Protein AF-A0A3S2VTL5-F1 (afdb_monomer)

Structure (mmCIF, N/CA/C/O backbone):
data_AF-A0A3S2VTL5-F1
#
_entry.id   AF-A0A3S2VTL5-F1
#
loop_
_atom_site.group_PDB
_atom_site.id
_atom_site.type_symbol
_atom_site.label_atom_id
_atom_site.label_alt_id
_atom_site.label_comp_id
_atom_site.label_asym_id
_atom_site.label_entity_id
_atom_site.label_seq_id
_atom_site.pdbx_PDB_ins_code
_atom_site.Cartn_x
_atom_site.Cartn_y
_atom_site.Cartn_z
_atom_site.occupancy
_atom_site.B_iso_or_equiv
_atom_site.auth_seq_id
_atom_site.auth_comp_id
_atom_site.auth_asym_id
_atom_site.auth_atom_id
_atom_site.pdbx_PDB_model_num
ATOM 1 N N . MET A 1 1 ? 28.131 -11.845 -29.790 1.00 55.97 1 MET A N 1
ATOM 2 C CA . MET A 1 1 ? 28.101 -13.305 -29.568 1.00 55.97 1 MET A CA 1
ATOM 3 C C . MET A 1 1 ? 26.974 -13.594 -28.595 1.00 55.97 1 MET A C 1
ATOM 5 O O . MET A 1 1 ? 27.030 -13.080 -27.486 1.00 55.97 1 MET A O 1
ATOM 9 N N . SER A 1 2 ? 25.955 -14.345 -29.009 1.00 69.12 2 SER A N 1
ATOM 10 C CA . SER A 1 2 ? 24.955 -14.911 -28.096 1.00 69.12 2 SER A CA 1
ATOM 11 C C . SER A 1 2 ? 25.496 -16.222 -27.514 1.00 69.12 2 SER A C 1
ATOM 13 O O . SER A 1 2 ? 26.104 -17.002 -28.245 1.00 69.12 2 SER A O 1
ATOM 15 N N . TYR A 1 3 ? 25.286 -16.474 -26.226 1.00 78.25 3 TYR A N 1
ATOM 16 C CA . TYR A 1 3 ? 25.618 -17.738 -25.549 1.00 78.25 3 TYR A CA 1
ATOM 17 C C . TYR A 1 3 ? 24.328 -18.419 -25.063 1.00 78.25 3 TYR A C 1
ATOM 19 O O . TYR A 1 3 ? 23.288 -17.770 -25.022 1.00 78.25 3 TYR A O 1
ATOM 27 N N . PRO A 1 4 ? 24.319 -19.717 -24.731 1.00 80.88 4 PRO A N 1
ATOM 28 C CA . PRO A 1 4 ? 23.119 -20.352 -24.191 1.00 80.88 4 PRO A CA 1
ATOM 29 C C . PRO A 1 4 ? 22.900 -19.995 -22.709 1.00 80.88 4 PRO A C 1
ATOM 31 O O . PRO A 1 4 ? 23.859 -19.737 -21.985 1.00 80.88 4 PRO A O 1
ATOM 34 N N . VAL A 1 5 ? 21.651 -20.048 -22.224 1.00 79.69 5 VAL A N 1
ATOM 35 C CA . VAL A 1 5 ? 21.293 -19.725 -20.821 1.00 79.69 5 VAL A CA 1
ATOM 36 C C . VAL A 1 5 ? 22.148 -20.500 -19.811 1.00 79.69 5 VAL A C 1
ATOM 38 O O . VAL A 1 5 ? 22.658 -19.899 -18.870 1.00 79.69 5 VAL A O 1
ATOM 41 N N . HIS A 1 6 ? 22.390 -21.794 -20.048 1.00 83.75 6 HIS A N 1
ATOM 42 C CA . HIS A 1 6 ? 23.173 -22.654 -19.151 1.00 83.75 6 HIS A CA 1
ATOM 43 C C . HIS A 1 6 ? 24.660 -22.273 -19.042 1.00 83.75 6 HIS A C 1
ATOM 45 O O . HIS A 1 6 ? 25.336 -22.731 -18.126 1.00 83.75 6 HIS A O 1
ATOM 51 N N . ALA A 1 7 ? 25.179 -21.434 -19.946 1.00 79.19 7 ALA A N 1
ATOM 52 C CA . ALA A 1 7 ? 26.539 -20.899 -19.861 1.00 79.19 7 ALA A CA 1
ATOM 53 C C . ALA A 1 7 ? 26.643 -19.664 -18.939 1.00 79.19 7 ALA A C 1
ATOM 55 O O . ALA A 1 7 ? 27.731 -19.122 -18.753 1.00 79.19 7 ALA A O 1
ATOM 56 N N . THR A 1 8 ? 25.525 -19.207 -18.365 1.00 77.94 8 THR A N 1
ATOM 57 C CA . THR A 1 8 ? 25.468 -18.067 -17.438 1.00 77.94 8 THR A CA 1
ATOM 58 C C . THR A 1 8 ? 25.918 -18.479 -16.030 1.00 77.94 8 THR A C 1
ATOM 60 O O . THR A 1 8 ? 25.443 -19.507 -15.539 1.00 77.94 8 THR A O 1
ATOM 63 N N . PRO A 1 9 ? 26.762 -17.696 -15.329 1.00 77.62 9 PRO A N 1
ATOM 64 C CA . PRO A 1 9 ? 27.115 -17.977 -13.938 1.00 77.62 9 PRO A CA 1
ATOM 65 C C . PRO A 1 9 ? 25.881 -18.000 -13.026 1.00 77.62 9 PRO A C 1
ATOM 67 O O . PRO A 1 9 ? 25.175 -17.001 -12.890 1.00 77.62 9 PRO A O 1
ATOM 70 N N . THR A 1 10 ? 25.641 -19.128 -12.357 1.00 73.69 10 THR A N 1
ATOM 71 C CA . THR A 1 10 ? 24.459 -19.319 -11.497 1.00 73.69 10 THR A CA 1
ATOM 72 C C . THR A 1 10 ? 24.513 -18.516 -10.202 1.00 73.69 10 THR A C 1
ATOM 74 O O . THR A 1 10 ? 23.476 -18.226 -9.615 1.00 73.69 10 THR A O 1
ATOM 77 N N . VAL A 1 11 ? 25.701 -18.097 -9.755 1.00 73.31 11 VAL A N 1
ATOM 78 C CA . VAL A 1 11 ? 25.886 -17.347 -8.496 1.00 73.31 11 VAL A CA 1
ATOM 79 C C . VAL A 1 11 ? 25.032 -16.072 -8.447 1.00 73.31 11 VAL A C 1
ATOM 81 O O . VAL A 1 11 ? 24.648 -15.635 -7.367 1.00 73.31 11 VAL A O 1
ATOM 84 N N . PHE A 1 12 ? 24.685 -15.508 -9.606 1.00 74.62 12 PHE A N 1
ATOM 85 C CA . PHE A 1 12 ? 23.948 -14.248 -9.698 1.00 74.62 12 PHE A CA 1
ATOM 86 C C . PHE A 1 12 ? 22.552 -14.373 -10.320 1.00 74.62 12 PHE A C 1
ATOM 88 O O . PHE A 1 12 ? 21.721 -13.482 -10.146 1.00 74.62 12 PHE A O 1
ATOM 95 N N . VAL A 1 13 ? 22.291 -15.459 -11.050 1.00 86.81 13 VAL A N 1
ATOM 96 C CA . VAL A 1 13 ? 21.090 -15.644 -11.868 1.00 86.81 13 VAL A CA 1
ATOM 97 C C . VAL A 1 13 ? 20.680 -17.110 -11.838 1.00 86.81 13 VAL A C 1
ATOM 99 O O . VAL A 1 13 ? 21.457 -17.983 -12.220 1.00 86.81 13 VAL A O 1
ATOM 102 N N . ASP A 1 14 ? 19.446 -17.388 -11.428 1.00 91.69 14 ASP A N 1
ATOM 103 C CA . ASP A 1 14 ? 18.866 -18.714 -11.575 1.00 91.69 14 ASP A CA 1
ATOM 104 C C . ASP A 1 14 ? 18.444 -18.938 -13.037 1.00 91.69 14 ASP A C 1
ATOM 106 O O . ASP A 1 14 ? 17.858 -18.075 -13.700 1.00 91.69 14 ASP A O 1
ATOM 110 N N . HIS A 1 15 ? 18.831 -20.093 -13.585 1.00 93.38 15 HIS A N 1
ATOM 111 C CA . HIS A 1 15 ? 18.647 -20.389 -15.010 1.00 93.38 15 HIS A CA 1
ATOM 112 C C . HIS A 1 15 ? 17.175 -20.506 -15.399 1.00 93.38 15 HIS A C 1
ATOM 114 O O . HIS A 1 15 ? 16.832 -20.193 -16.536 1.00 93.38 15 HIS A O 1
ATOM 120 N N . GLU A 1 16 ? 16.316 -20.931 -14.475 1.00 93.38 16 GLU A N 1
ATOM 121 C CA . GLU A 1 16 ? 14.878 -21.060 -14.705 1.00 93.38 16 GLU A CA 1
ATOM 122 C C . GLU A 1 16 ? 14.223 -19.687 -14.907 1.00 93.38 16 GLU A C 1
ATOM 124 O O . GLU A 1 16 ? 13.570 -19.460 -15.928 1.00 93.38 16 GLU A O 1
ATOM 129 N N . GLY A 1 17 ? 14.459 -18.739 -13.995 1.00 94.50 17 GLY A N 1
ATOM 130 C CA . GLY A 1 17 ? 13.980 -17.366 -14.100 1.00 94.50 17 GLY A CA 1
ATOM 131 C C . GLY A 1 17 ? 14.494 -16.674 -15.361 1.00 94.50 17 GLY A C 1
ATOM 132 O O . GLY A 1 17 ? 13.715 -16.047 -16.083 1.00 94.50 17 GLY A O 1
ATOM 133 N N . LEU A 1 18 ? 15.779 -16.850 -15.700 1.00 96.31 18 LEU A N 1
ATOM 134 C CA . LEU A 1 18 ? 16.336 -16.294 -16.937 1.00 96.31 18 LEU A CA 1
ATOM 135 C C . LEU A 1 18 ? 15.709 -16.936 -18.183 1.00 96.31 18 LEU A C 1
ATOM 137 O O . LEU A 1 18 ? 15.332 -16.220 -19.109 1.00 96.31 18 LEU A O 1
ATOM 141 N N . ALA A 1 19 ? 15.552 -18.261 -18.216 1.00 95.81 19 ALA A N 1
ATOM 142 C CA . ALA A 1 19 ? 14.915 -18.953 -19.336 1.00 95.81 19 ALA A CA 1
ATOM 143 C C . ALA A 1 19 ? 13.462 -18.498 -19.543 1.00 95.81 19 ALA A C 1
ATOM 145 O O . ALA A 1 19 ? 13.022 -18.339 -20.681 1.00 95.81 19 ALA A O 1
ATOM 146 N N . ASN A 1 20 ? 12.730 -18.250 -18.457 1.00 97.12 20 ASN A N 1
ATOM 147 C CA . ASN A 1 20 ? 11.372 -17.717 -18.495 1.00 97.12 20 ASN A CA 1
ATOM 148 C C . ASN A 1 20 ? 11.320 -16.299 -19.086 1.00 97.12 20 ASN A C 1
ATOM 150 O O . ASN A 1 20 ? 10.505 -16.035 -19.969 1.00 97.12 20 ASN A O 1
ATOM 154 N N . LEU A 1 21 ? 12.222 -15.405 -18.667 1.00 97.81 21 LEU A N 1
ATOM 155 C CA . LEU A 1 21 ? 12.321 -14.052 -19.230 1.00 97.81 21 LEU A CA 1
ATOM 156 C C . LEU A 1 21 ? 12.656 -14.065 -20.727 1.00 97.81 21 LEU A C 1
ATOM 158 O O . LEU A 1 21 ? 12.043 -13.332 -21.503 1.00 97.81 21 LEU A O 1
ATOM 162 N N . ILE A 1 22 ? 13.602 -14.912 -21.147 1.00 98.00 22 ILE A N 1
ATOM 163 C CA . ILE A 1 22 ? 13.974 -15.045 -22.563 1.00 98.00 22 ILE A CA 1
ATOM 164 C C . ILE A 1 22 ? 12.803 -15.566 -23.392 1.00 98.00 22 ILE A C 1
ATOM 166 O O . ILE A 1 22 ? 12.518 -15.007 -24.446 1.00 98.00 22 ILE A O 1
ATOM 170 N N . ARG A 1 23 ? 12.076 -16.571 -22.896 1.00 98.00 23 ARG A N 1
ATOM 171 C CA . ARG A 1 23 ? 10.889 -17.101 -23.574 1.00 98.00 23 ARG A CA 1
ATOM 172 C C . ARG A 1 23 ? 9.814 -16.030 -23.768 1.00 98.00 23 ARG A C 1
ATOM 174 O O . ARG A 1 23 ? 9.328 -15.861 -24.878 1.00 98.00 23 ARG A O 1
ATOM 181 N N . ALA A 1 24 ? 9.506 -15.259 -22.724 1.00 98.00 24 ALA A N 1
ATOM 182 C CA . ALA A 1 24 ? 8.532 -14.169 -22.811 1.00 98.00 24 ALA A CA 1
ATOM 183 C C . ALA A 1 24 ? 8.951 -13.085 -23.828 1.00 98.00 24 ALA A C 1
ATOM 185 O O . ALA A 1 24 ? 8.112 -12.547 -24.557 1.00 98.00 24 ALA A O 1
ATOM 186 N N . CYS A 1 25 ? 10.253 -12.786 -23.903 1.00 97.69 25 CYS A N 1
ATOM 187 C CA . CYS A 1 25 ? 10.826 -11.888 -24.906 1.00 97.69 25 CYS A CA 1
ATOM 188 C C . CYS A 1 25 ? 10.655 -12.446 -26.334 1.00 97.69 25 CYS A C 1
ATOM 190 O O . CYS A 1 25 ? 10.182 -11.733 -27.223 1.00 97.69 25 CYS A O 1
ATOM 192 N N . ASP A 1 26 ? 10.973 -13.728 -26.537 1.00 97.62 26 ASP A N 1
ATOM 193 C CA . ASP A 1 26 ? 10.903 -14.414 -27.834 1.00 97.62 26 ASP A CA 1
ATOM 194 C C . ASP A 1 26 ? 9.465 -14.537 -28.363 1.00 97.62 26 ASP A C 1
ATOM 196 O O . ASP A 1 26 ? 9.231 -14.365 -29.558 1.00 97.62 26 ASP A O 1
ATOM 200 N N . GLU A 1 27 ? 8.493 -14.764 -27.477 1.00 97.81 27 GLU A N 1
ATOM 201 C CA . GLU A 1 27 ? 7.062 -14.881 -27.802 1.00 97.81 27 GLU A CA 1
ATOM 202 C C . GLU A 1 27 ? 6.371 -13.537 -28.093 1.00 97.81 27 GLU A C 1
ATOM 204 O O . GLU A 1 27 ? 5.206 -13.500 -28.495 1.00 97.81 27 GLU A O 1
ATOM 209 N N . THR A 1 28 ? 7.048 -12.412 -27.869 1.00 97.56 28 THR A N 1
ATOM 210 C CA . THR A 1 28 ? 6.492 -11.080 -28.137 1.00 97.56 28 THR A CA 1
ATOM 211 C C . THR A 1 28 ? 6.858 -10.637 -29.549 1.00 97.56 28 THR A C 1
ATOM 213 O O . THR A 1 28 ? 7.986 -10.824 -29.980 1.00 97.56 28 THR A O 1
ATOM 216 N N . SER A 1 29 ? 5.946 -10.003 -30.284 1.00 93.25 29 SER A N 1
ATOM 217 C CA . SER A 1 29 ? 6.226 -9.393 -31.591 1.00 93.25 29 SER A CA 1
ATOM 218 C C . SER A 1 29 ? 6.389 -7.876 -31.434 1.00 93.25 29 SER A C 1
ATOM 220 O O . SER A 1 29 ? 5.485 -7.110 -31.756 1.00 93.25 29 SER A O 1
ATOM 222 N N . GLY A 1 30 ? 7.501 -7.429 -30.851 1.00 96.75 30 GLY A N 1
ATOM 223 C CA . GLY A 1 30 ? 7.762 -6.002 -30.650 1.00 96.75 30 GLY A CA 1
ATOM 224 C C . GLY A 1 30 ? 8.897 -5.700 -29.668 1.00 96.75 30 GLY A C 1
ATOM 225 O O . GLY A 1 30 ? 9.518 -6.640 -29.149 1.00 96.75 30 GLY A O 1
ATOM 226 N N . PRO A 1 31 ? 9.173 -4.402 -29.431 1.00 98.00 31 PRO A N 1
ATOM 227 C CA . PRO A 1 31 ? 10.197 -3.962 -28.494 1.00 98.00 31 PRO A CA 1
ATOM 228 C C . PRO A 1 31 ? 9.835 -4.330 -27.055 1.00 98.00 31 PRO A C 1
ATOM 230 O O . PRO A 1 31 ? 8.671 -4.280 -26.655 1.00 98.00 31 PRO A O 1
ATOM 233 N N . VAL A 1 32 ? 10.840 -4.687 -26.268 1.00 98.62 32 VAL A N 1
ATOM 234 C CA . VAL A 1 32 ? 10.696 -5.087 -24.869 1.00 98.62 32 VAL A CA 1
ATOM 235 C C . VAL A 1 32 ? 11.395 -4.058 -23.990 1.00 98.62 32 VAL A C 1
ATOM 237 O O . VAL A 1 32 ? 12.508 -3.618 -24.281 1.00 98.62 32 VAL A O 1
ATOM 240 N N . VAL A 1 33 ? 10.743 -3.687 -22.895 1.00 98.56 33 VAL A N 1
ATOM 241 C CA . VAL A 1 33 ? 11.315 -2.862 -21.832 1.00 98.56 33 VAL A CA 1
ATOM 242 C C . VAL A 1 33 ? 11.628 -3.747 -20.633 1.00 98.56 33 VAL A C 1
ATOM 244 O O . VAL A 1 33 ? 10.822 -4.592 -20.253 1.00 98.56 33 VAL A O 1
ATOM 247 N N . LEU A 1 34 ? 12.795 -3.550 -20.028 1.00 98.62 34 LEU A N 1
ATOM 248 C CA . LEU A 1 34 ? 13.203 -4.248 -18.806 1.00 98.62 34 LEU A CA 1
ATOM 249 C C . LEU A 1 34 ? 13.052 -3.319 -17.597 1.00 98.62 34 LEU A C 1
ATOM 251 O O . LEU A 1 34 ? 13.216 -2.111 -17.739 1.00 98.62 34 LEU A O 1
ATOM 255 N N . VAL A 1 35 ? 12.781 -3.866 -16.414 1.00 98.31 35 VAL A N 1
ATOM 256 C CA . VAL A 1 35 ? 12.679 -3.120 -15.150 1.00 98.31 35 VAL A CA 1
ATOM 257 C C . VAL A 1 35 ? 13.693 -3.656 -14.141 1.00 98.31 35 VAL A C 1
ATOM 259 O O . VAL A 1 35 ? 13.639 -4.832 -13.771 1.00 98.31 35 VAL A O 1
ATOM 262 N N . GLY A 1 36 ? 14.586 -2.774 -13.688 1.00 97.56 36 GLY A N 1
ATOM 263 C CA . GLY A 1 36 ? 15.728 -3.073 -12.824 1.00 97.56 36 GLY A CA 1
ATOM 264 C C . GLY A 1 36 ? 16.979 -3.447 -13.622 1.00 97.56 36 GLY A C 1
ATOM 265 O O . GLY A 1 36 ? 17.004 -4.455 -14.334 1.00 97.56 36 GLY A O 1
ATOM 266 N N . PHE A 1 37 ? 18.041 -2.652 -13.498 1.00 96.88 37 PHE A N 1
ATOM 267 C CA . PHE A 1 37 ? 19.321 -2.824 -14.191 1.00 96.88 37 PHE A CA 1
ATOM 268 C C . PHE A 1 37 ? 20.268 -3.794 -13.450 1.00 96.88 37 PHE A C 1
ATOM 270 O O . PHE A 1 37 ? 21.456 -3.541 -13.233 1.00 96.88 37 PHE A O 1
ATOM 277 N N . GLY A 1 38 ? 19.732 -4.959 -13.083 1.00 94.94 38 GLY A N 1
ATOM 278 C CA . GLY A 1 38 ? 20.468 -6.057 -12.456 1.00 94.94 38 GLY A CA 1
ATOM 279 C C . GLY A 1 38 ? 21.110 -7.036 -13.449 1.00 94.94 38 GLY A C 1
ATOM 280 O O . GLY A 1 38 ? 21.145 -6.821 -14.664 1.00 94.94 38 GLY A O 1
ATOM 281 N N . GLU A 1 39 ? 21.601 -8.165 -12.933 1.00 95.56 39 GLU A N 1
ATOM 282 C CA . GLU A 1 39 ? 22.264 -9.200 -13.743 1.00 95.56 39 GLU A CA 1
ATOM 283 C C . GLU A 1 39 ? 21.324 -9.833 -14.779 1.00 95.56 39 GLU A C 1
ATOM 285 O O . GLU A 1 39 ? 21.703 -9.979 -15.940 1.00 95.56 39 GLU A O 1
ATOM 290 N N . TYR A 1 40 ? 20.062 -10.106 -14.427 1.00 96.94 40 TYR A N 1
ATOM 291 C CA . TYR A 1 40 ? 19.072 -10.610 -15.389 1.00 96.94 40 TYR A CA 1
ATOM 292 C C . TYR A 1 40 ? 18.902 -9.679 -16.587 1.00 96.94 40 TYR A C 1
ATOM 294 O O . TYR A 1 40 ? 18.922 -10.154 -17.719 1.00 96.94 40 TYR A O 1
ATOM 302 N N . ALA A 1 41 ? 18.788 -8.365 -16.366 1.00 97.62 41 ALA A N 1
ATOM 303 C CA . ALA A 1 41 ? 18.628 -7.411 -17.460 1.00 97.62 41 ALA A CA 1
ATOM 304 C C . ALA A 1 41 ? 19.841 -7.435 -18.399 1.00 97.62 41 ALA A C 1
ATOM 306 O O . ALA A 1 41 ? 19.686 -7.495 -19.619 1.00 97.62 41 ALA A O 1
ATOM 307 N N . LYS A 1 42 ? 21.059 -7.483 -17.844 1.00 97.12 42 LYS A N 1
ATOM 308 C CA . LYS A 1 42 ? 22.298 -7.600 -18.629 1.00 97.12 42 LYS A CA 1
ATOM 309 C C . LYS A 1 42 ? 22.336 -8.902 -19.433 1.00 97.12 42 LYS A C 1
ATOM 311 O O . LYS A 1 42 ? 22.737 -8.885 -20.597 1.00 97.12 42 LYS A O 1
ATOM 316 N N . HIS A 1 43 ? 21.911 -10.024 -18.854 1.00 96.81 43 HIS A N 1
ATOM 317 C CA . HIS A 1 43 ? 21.823 -11.300 -19.566 1.00 96.81 43 HIS A CA 1
ATOM 318 C C . HIS A 1 43 ? 20.776 -11.266 -20.681 1.00 96.81 43 HIS A C 1
ATOM 320 O O . HIS A 1 43 ? 21.088 -11.653 -21.805 1.00 96.81 43 HIS A O 1
ATOM 326 N N . VAL A 1 44 ? 19.585 -10.726 -20.423 1.00 97.44 44 VAL A N 1
ATOM 327 C CA . VAL A 1 44 ? 18.543 -10.553 -21.444 1.00 97.44 44 VAL A CA 1
ATOM 328 C C . VAL A 1 44 ? 19.046 -9.678 -22.598 1.00 97.44 44 VAL A C 1
ATOM 330 O O . VAL A 1 44 ? 18.914 -10.077 -23.753 1.00 97.44 44 VAL A O 1
ATOM 333 N N . ILE A 1 45 ? 19.726 -8.561 -22.312 1.00 97.94 45 ILE A N 1
ATOM 334 C CA . ILE A 1 45 ? 20.340 -7.700 -23.339 1.00 97.94 45 ILE A CA 1
ATOM 335 C C . ILE A 1 45 ? 21.418 -8.447 -24.130 1.00 97.94 45 ILE A C 1
ATOM 337 O O . ILE A 1 45 ? 21.469 -8.336 -25.347 1.00 97.94 45 ILE A O 1
ATOM 341 N N . ASN A 1 46 ? 22.287 -9.223 -23.477 1.00 96.56 46 ASN A N 1
ATOM 342 C CA . ASN A 1 46 ? 23.317 -9.985 -24.189 1.00 96.56 46 ASN A CA 1
ATOM 343 C C . ASN A 1 46 ? 22.722 -11.059 -25.118 1.00 96.56 46 ASN A C 1
ATOM 345 O O . ASN A 1 46 ? 23.310 -11.370 -26.154 1.00 96.56 46 ASN A O 1
ATOM 349 N N . LEU A 1 47 ? 21.587 -11.646 -24.732 1.00 95.94 47 LEU A N 1
ATOM 350 C CA . LEU A 1 47 ? 20.940 -12.736 -25.456 1.00 95.94 47 LEU A CA 1
ATOM 351 C C . LEU A 1 47 ? 20.002 -12.246 -26.562 1.00 95.94 47 LEU A C 1
ATOM 353 O O . LEU A 1 47 ? 19.859 -12.950 -27.561 1.00 95.94 47 LEU A O 1
ATOM 357 N N . ARG A 1 48 ? 19.369 -11.080 -26.385 1.00 97.25 48 ARG A N 1
ATOM 358 C CA . ARG A 1 48 ? 18.355 -10.499 -27.284 1.00 97.25 48 ARG A CA 1
ATOM 359 C C . ARG A 1 48 ? 18.526 -8.978 -27.454 1.00 97.25 48 ARG A C 1
ATOM 361 O O . ARG A 1 48 ? 17.579 -8.232 -27.213 1.00 97.25 48 ARG A O 1
ATOM 368 N N . PRO A 1 49 ? 19.718 -8.481 -27.828 1.00 96.44 49 PRO A N 1
ATOM 369 C CA . PRO A 1 49 ? 20.012 -7.042 -27.830 1.00 96.44 49 PRO A CA 1
ATOM 370 C C . PRO A 1 49 ? 19.102 -6.240 -28.769 1.00 96.44 49 PRO A C 1
ATOM 372 O O . PRO A 1 49 ? 18.730 -5.114 -28.468 1.00 96.44 49 PRO A O 1
ATOM 375 N N . ASP A 1 50 ? 18.717 -6.846 -29.886 1.00 96.44 50 ASP A N 1
ATOM 376 C CA . ASP A 1 50 ? 17.829 -6.327 -30.926 1.00 96.44 50 ASP A CA 1
ATOM 377 C C . ASP A 1 50 ? 16.363 -6.208 -30.486 1.00 96.44 50 ASP A C 1
ATOM 379 O O . ASP A 1 50 ? 15.561 -5.558 -31.154 1.00 96.44 50 ASP A O 1
ATOM 383 N N . ARG A 1 51 ? 16.006 -6.821 -29.354 1.00 97.75 51 ARG A N 1
ATOM 384 C CA . ARG A 1 51 ? 14.642 -6.818 -28.821 1.00 97.75 51 ARG A CA 1
ATOM 385 C C . ARG A 1 51 ? 14.426 -5.760 -27.745 1.00 97.75 51 ARG A C 1
ATOM 387 O O . ARG A 1 51 ? 13.274 -5.435 -27.467 1.00 97.75 51 ARG A O 1
ATOM 394 N N . ILE A 1 52 ? 15.489 -5.247 -27.123 1.00 98.50 52 ILE A N 1
ATOM 395 C CA . ILE A 1 52 ? 15.376 -4.413 -25.920 1.00 98.50 52 ILE A CA 1
ATOM 396 C C . ILE A 1 52 ? 15.433 -2.928 -26.273 1.00 98.50 52 ILE A C 1
ATOM 398 O O . ILE A 1 52 ? 16.450 -2.431 -26.748 1.00 98.50 52 ILE A O 1
ATOM 402 N N . ALA A 1 53 ? 14.349 -2.209 -25.982 1.00 98.25 53 ALA A N 1
ATOM 403 C CA . ALA A 1 53 ? 14.250 -0.772 -26.222 1.00 98.25 53 ALA A CA 1
ATOM 404 C C . ALA A 1 53 ? 14.982 0.048 -25.150 1.00 98.25 53 ALA A C 1
ATOM 406 O O . ALA A 1 53 ? 15.693 0.999 -25.469 1.00 98.25 53 ALA A O 1
ATOM 407 N N . ALA A 1 54 ? 14.795 -0.312 -23.878 1.00 98.31 54 ALA A N 1
ATOM 408 C CA . ALA A 1 54 ? 15.377 0.377 -22.730 1.00 98.31 54 ALA A CA 1
ATOM 409 C C . ALA A 1 54 ? 15.316 -0.492 -21.464 1.00 98.31 54 ALA A C 1
ATOM 411 O O . ALA A 1 54 ? 14.530 -1.442 -21.377 1.00 98.31 54 ALA A O 1
ATOM 412 N N . VAL A 1 55 ? 16.105 -0.112 -20.460 1.00 98.50 55 VAL A N 1
ATOM 413 C CA . VAL A 1 55 ? 15.972 -0.585 -19.076 1.00 98.50 55 VAL A CA 1
ATOM 414 C C . VAL A 1 55 ? 15.493 0.571 -18.209 1.00 98.50 55 VAL A C 1
ATOM 416 O O . VAL A 1 55 ? 16.130 1.618 -18.194 1.00 98.50 55 VAL A O 1
ATOM 419 N N . TYR A 1 56 ? 14.395 0.385 -17.486 1.00 98.31 56 TYR A N 1
ATOM 420 C CA . TYR A 1 56 ? 13.885 1.349 -16.518 1.00 98.31 56 TYR A CA 1
ATOM 421 C C . TYR A 1 56 ? 14.433 1.012 -15.134 1.00 98.31 56 TYR A C 1
ATOM 423 O O . TYR A 1 56 ? 14.184 -0.078 -14.613 1.00 98.31 56 TYR A O 1
ATOM 431 N N . ASP A 1 57 ? 15.162 1.949 -14.540 1.00 97.62 57 ASP A N 1
ATOM 432 C CA . ASP A 1 57 ? 15.740 1.831 -13.204 1.00 97.62 57 ASP A CA 1
ATOM 433 C C . ASP A 1 57 ? 15.788 3.223 -12.540 1.00 97.62 57 ASP A C 1
ATOM 435 O O . ASP A 1 57 ? 16.365 4.144 -13.121 1.00 97.62 57 ASP A O 1
ATOM 439 N N . PRO A 1 58 ? 15.194 3.410 -11.347 1.00 95.88 58 PRO A N 1
ATOM 440 C CA . PRO A 1 58 ? 15.119 4.705 -10.679 1.00 95.88 58 PRO A CA 1
ATOM 441 C C . PRO A 1 58 ? 16.437 5.104 -9.998 1.00 95.88 58 PRO A C 1
ATOM 443 O O . PRO A 1 58 ? 16.524 6.175 -9.398 1.00 95.88 58 PRO A O 1
ATOM 446 N N . ASN A 1 59 ? 17.472 4.255 -10.022 1.00 95.06 59 ASN A N 1
ATOM 447 C CA . ASN A 1 59 ? 18.749 4.581 -9.411 1.00 95.06 59 ASN A CA 1
ATOM 448 C C . ASN A 1 59 ? 19.433 5.723 -10.190 1.00 95.06 59 ASN A C 1
ATOM 450 O O . ASN A 1 59 ? 19.805 5.546 -11.359 1.00 95.06 59 ASN A O 1
ATOM 454 N N . PRO A 1 60 ? 19.694 6.882 -9.550 1.00 92.69 60 PRO A N 1
ATOM 455 C CA . PRO A 1 60 ? 20.277 8.043 -10.221 1.00 92.69 60 PRO A CA 1
ATOM 456 C C . PRO A 1 60 ? 21.700 7.787 -10.732 1.00 92.69 60 PRO A C 1
ATOM 458 O O . PRO A 1 60 ? 22.175 8.505 -11.613 1.00 92.69 60 PRO A O 1
ATOM 461 N N . LEU A 1 61 ? 22.383 6.755 -10.219 1.00 91.88 61 LEU A N 1
ATOM 462 C CA . LEU A 1 61 ? 23.670 6.310 -10.747 1.00 91.88 61 LEU A CA 1
ATOM 463 C C . LEU A 1 61 ? 23.564 5.874 -12.217 1.00 91.88 61 LEU A C 1
ATOM 465 O O . LEU A 1 61 ? 24.517 6.07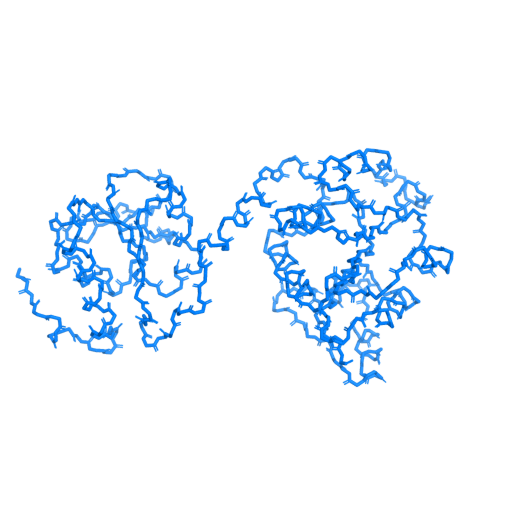5 -12.969 1.00 91.88 61 LEU A O 1
ATOM 469 N N . TYR A 1 62 ? 22.433 5.282 -12.611 1.00 91.81 62 TYR A N 1
ATOM 470 C CA . TYR A 1 62 ? 22.223 4.731 -13.946 1.00 91.81 62 TYR A CA 1
ATOM 471 C C . TYR A 1 62 ? 21.433 5.703 -14.827 1.00 91.81 62 TYR A C 1
ATOM 473 O O . TYR A 1 62 ? 21.957 6.200 -15.825 1.00 91.81 62 TYR A O 1
ATOM 481 N N . ALA A 1 63 ? 20.203 6.033 -14.430 1.00 83.25 63 ALA A N 1
ATOM 482 C CA . ALA A 1 63 ? 19.293 6.829 -15.252 1.00 83.25 63 ALA A CA 1
ATOM 483 C C . ALA A 1 63 ? 19.704 8.305 -15.388 1.00 83.25 63 ALA A C 1
ATOM 485 O O . ALA A 1 63 ? 19.409 8.940 -16.397 1.00 83.25 63 ALA A O 1
ATOM 486 N N . GLY A 1 64 ? 20.428 8.857 -14.408 1.00 79.94 64 GLY A N 1
ATOM 487 C CA . GLY A 1 64 ? 20.856 10.260 -14.408 1.00 79.94 64 GLY A CA 1
ATOM 488 C C . GLY A 1 64 ? 22.132 10.552 -15.205 1.00 79.94 64 GLY A C 1
ATOM 489 O O . GLY A 1 64 ? 22.621 11.678 -15.162 1.00 79.94 64 GLY A O 1
ATOM 490 N N . ARG A 1 65 ? 22.728 9.551 -15.872 1.00 86.25 65 ARG A N 1
ATOM 491 C CA . ARG A 1 65 ? 24.082 9.651 -16.457 1.00 86.25 65 ARG A CA 1
ATOM 492 C C . ARG A 1 65 ? 24.189 9.149 -17.895 1.00 86.25 65 ARG A C 1
ATOM 494 O O . ARG A 1 65 ? 25.260 8.707 -18.302 1.00 86.25 65 ARG A O 1
ATOM 501 N N . GLU A 1 66 ? 23.081 9.168 -18.637 1.00 89.44 66 GLU A N 1
ATOM 502 C CA . GLU A 1 66 ? 23.011 8.669 -20.023 1.00 89.44 66 GLU A CA 1
ATOM 503 C C . GLU A 1 66 ? 23.578 7.245 -20.175 1.00 89.44 66 GLU A C 1
ATOM 505 O O . GLU A 1 66 ? 24.157 6.878 -21.202 1.00 89.44 66 GLU A O 1
ATOM 510 N N . MET A 1 67 ? 23.448 6.431 -19.122 1.00 96.00 67 MET A N 1
ATOM 511 C CA . MET A 1 67 ? 24.075 5.123 -19.073 1.00 96.00 67 MET A CA 1
ATOM 512 C C . MET A 1 67 ? 23.508 4.221 -20.168 1.00 96.00 67 MET A C 1
ATOM 514 O O . MET A 1 67 ? 22.302 4.168 -20.411 1.00 96.00 67 MET A O 1
ATOM 518 N N . ARG A 1 68 ? 24.395 3.462 -20.817 1.00 97.12 68 ARG A N 1
ATOM 519 C CA . ARG A 1 68 ? 24.027 2.453 -21.810 1.00 97.12 68 ARG A CA 1
ATOM 520 C C . ARG A 1 68 ? 24.744 1.144 -21.534 1.00 97.12 68 ARG A C 1
ATOM 522 O O . ARG A 1 68 ? 25.935 1.134 -21.229 1.00 97.12 68 ARG A O 1
ATOM 529 N N . PHE A 1 69 ? 24.052 0.031 -21.738 1.00 97.38 69 PHE A N 1
ATOM 530 C CA . PHE A 1 69 ? 24.661 -1.294 -21.770 1.00 97.38 69 PHE A CA 1
ATOM 531 C C . PHE A 1 69 ? 24.446 -1.915 -23.146 1.00 97.38 69 PHE A C 1
ATOM 533 O O . PHE A 1 69 ? 23.316 -2.136 -23.564 1.00 97.38 69 PHE A O 1
ATOM 540 N N . ARG A 1 70 ? 25.541 -2.155 -23.884 1.00 96.38 70 ARG A N 1
ATOM 541 C CA . ARG A 1 70 ? 25.493 -2.649 -25.278 1.00 96.38 70 ARG A CA 1
ATOM 542 C C . ARG A 1 70 ? 24.597 -1.797 -26.194 1.00 96.38 70 ARG A C 1
ATOM 544 O O . ARG A 1 70 ? 23.942 -2.316 -27.085 1.00 96.38 70 ARG A O 1
ATOM 551 N N . GLY A 1 71 ? 24.582 -0.484 -25.968 1.00 96.50 71 GLY A N 1
ATOM 552 C CA . GLY A 1 71 ? 23.765 0.468 -26.724 1.00 96.50 71 GLY A CA 1
ATOM 553 C C . GLY A 1 71 ? 22.345 0.660 -26.184 1.00 96.50 71 GLY A C 1
ATOM 554 O O . GLY A 1 71 ? 21.764 1.710 -26.453 1.00 96.50 71 GLY A O 1
ATOM 555 N N . VAL A 1 72 ? 21.828 -0.262 -25.364 1.00 97.94 72 VAL A N 1
ATOM 556 C CA . VAL A 1 72 ? 20.514 -0.141 -24.715 1.00 97.94 72 VAL A CA 1
ATOM 557 C C . VAL A 1 72 ? 20.589 0.914 -23.606 1.00 97.94 72 VAL A C 1
ATOM 559 O O . VAL A 1 72 ? 21.441 0.780 -22.722 1.00 97.94 72 VAL A O 1
ATOM 562 N N . PRO A 1 73 ? 19.751 1.964 -23.634 1.00 97.69 73 PRO A N 1
ATOM 563 C CA . PRO A 1 73 ? 19.751 3.001 -22.610 1.00 97.69 73 PRO A CA 1
ATOM 564 C C . PRO A 1 73 ? 19.147 2.503 -21.292 1.00 97.69 73 PRO A C 1
ATOM 566 O O . PRO A 1 73 ? 18.171 1.750 -21.288 1.00 97.69 73 PRO A O 1
ATOM 569 N N . VAL A 1 74 ? 19.725 2.958 -20.179 1.00 97.94 74 VAL A N 1
ATOM 570 C CA . VAL A 1 74 ? 19.146 2.839 -18.837 1.00 97.94 74 VAL A CA 1
ATOM 571 C C . VAL A 1 74 ? 18.551 4.190 -18.461 1.00 97.94 74 VAL A C 1
ATOM 573 O O . VAL A 1 74 ? 19.244 5.205 -18.501 1.00 97.94 74 VAL A O 1
ATOM 576 N N . VAL A 1 75 ? 17.258 4.213 -18.162 1.00 97.50 75 VAL A N 1
ATOM 577 C CA . VAL A 1 75 ? 16.440 5.426 -18.033 1.00 97.50 75 VAL A CA 1
ATOM 578 C C . VAL A 1 75 ? 15.525 5.341 -16.812 1.00 97.50 75 VAL A C 1
ATOM 580 O O . VAL A 1 75 ? 15.348 4.272 -16.238 1.00 97.50 75 VAL A O 1
ATOM 583 N N . ASP A 1 76 ? 14.911 6.462 -16.444 1.00 97.31 76 ASP A N 1
ATOM 584 C CA . ASP A 1 76 ? 13.838 6.541 -15.445 1.00 97.31 76 ASP A CA 1
ATOM 585 C C . ASP A 1 76 ? 12.587 7.171 -16.090 1.00 97.31 76 ASP A C 1
ATOM 587 O O . ASP A 1 76 ? 12.630 7.744 -17.185 1.00 97.31 76 ASP A O 1
ATOM 591 N N . ILE A 1 77 ? 11.450 7.078 -15.413 1.00 94.50 77 ILE A N 1
ATOM 592 C CA . ILE A 1 77 ? 10.239 7.843 -15.705 1.00 94.50 77 ILE A CA 1
ATOM 593 C C . ILE A 1 77 ? 10.579 9.347 -15.577 1.00 94.50 77 ILE A C 1
ATOM 595 O O . ILE A 1 77 ? 11.242 9.739 -14.620 1.00 94.50 77 ILE A O 1
ATOM 599 N N . PRO A 1 78 ? 10.133 10.217 -16.507 1.00 95.50 78 PRO A N 1
ATOM 600 C CA . PRO A 1 78 ? 9.078 9.993 -17.493 1.00 95.50 78 PRO A CA 1
ATOM 601 C C . PRO A 1 78 ? 9.575 9.652 -18.904 1.00 95.50 78 PRO A C 1
ATOM 603 O O . PRO A 1 78 ? 8.813 9.855 -19.849 1.00 95.50 78 PRO A O 1
ATOM 606 N N . HIS A 1 79 ? 10.805 9.145 -19.079 1.00 94.88 79 HIS A N 1
ATOM 607 C CA . HIS A 1 79 ? 11.310 8.764 -20.403 1.00 94.88 79 HIS A CA 1
ATOM 608 C C . HIS A 1 79 ? 10.322 7.840 -21.135 1.00 94.88 79 HIS A C 1
ATOM 610 O O . HIS A 1 79 ? 9.563 7.098 -20.507 1.00 94.88 79 HIS A O 1
ATOM 616 N N . ARG A 1 80 ? 10.284 7.919 -22.469 1.00 95.12 80 ARG A N 1
ATOM 617 C CA . ARG A 1 80 ? 9.342 7.172 -23.310 1.00 95.12 80 ARG A CA 1
ATOM 618 C C . ARG A 1 80 ? 10.065 6.500 -24.463 1.00 95.12 80 ARG A C 1
ATOM 620 O O . ARG A 1 80 ? 10.850 7.130 -25.160 1.00 95.12 80 ARG A O 1
ATOM 627 N N . VAL A 1 81 ? 9.731 5.232 -24.661 1.00 96.31 81 VAL A N 1
ATOM 628 C CA . VAL A 1 81 ? 10.104 4.399 -25.810 1.00 96.31 81 VAL A CA 1
ATOM 629 C C . VAL A 1 81 ? 8.876 3.591 -26.224 1.00 96.31 81 VAL A C 1
ATOM 631 O O . VAL A 1 81 ? 7.889 3.574 -25.490 1.00 96.31 81 VAL A O 1
ATOM 634 N N . ASP A 1 82 ? 8.935 2.890 -27.349 1.00 96.88 82 ASP A N 1
ATOM 635 C CA . ASP A 1 82 ? 7.919 1.890 -27.674 1.00 96.88 82 ASP A CA 1
ATOM 636 C C . ASP A 1 82 ? 8.131 0.626 -26.832 1.00 96.88 82 ASP A C 1
ATOM 638 O O . ASP A 1 82 ? 9.264 0.191 -26.611 1.00 96.88 82 ASP A O 1
ATOM 642 N N . ALA A 1 83 ? 7.038 0.024 -26.360 1.00 97.88 83 ALA A N 1
ATOM 643 C CA . ALA A 1 83 ? 7.076 -1.216 -25.593 1.00 97.88 83 ALA A CA 1
ATOM 644 C C . ALA A 1 83 ? 5.847 -2.080 -25.896 1.00 97.88 83 ALA A C 1
ATOM 646 O O . ALA A 1 83 ? 4.713 -1.665 -25.669 1.00 97.88 83 ALA A O 1
ATOM 647 N N . ALA A 1 84 ? 6.084 -3.302 -26.369 1.00 98.19 84 ALA A N 1
ATOM 648 C CA . ALA A 1 84 ? 5.075 -4.349 -26.524 1.00 98.19 84 ALA A CA 1
ATOM 649 C C . ALA A 1 84 ? 5.014 -5.286 -25.302 1.00 98.19 84 ALA A C 1
ATOM 651 O O . ALA A 1 84 ? 3.999 -5.946 -25.080 1.00 98.19 84 ALA A O 1
ATOM 652 N N . LEU A 1 85 ? 6.093 -5.347 -24.514 1.00 98.56 85 LEU A N 1
ATOM 653 C CA . LEU A 1 85 ? 6.191 -6.125 -23.279 1.00 98.56 85 LEU A CA 1
ATOM 654 C C . LEU A 1 85 ? 7.084 -5.409 -22.258 1.00 98.56 85 LEU A C 1
ATOM 656 O O . LEU A 1 85 ? 8.129 -4.867 -22.621 1.00 98.56 85 LEU A O 1
ATOM 660 N N . ILE A 1 86 ? 6.699 -5.463 -20.983 1.00 98.50 86 ILE A N 1
ATOM 661 C CA . ILE A 1 86 ? 7.495 -4.986 -19.844 1.00 98.50 86 ILE A CA 1
ATOM 662 C C . ILE A 1 86 ? 7.916 -6.176 -18.977 1.00 98.50 86 ILE A C 1
ATOM 664 O O . ILE A 1 86 ? 7.070 -6.932 -18.504 1.00 98.50 86 ILE A O 1
ATOM 668 N N . LEU A 1 87 ? 9.217 -6.341 -18.749 1.00 98.38 87 LEU A N 1
ATOM 669 C CA . LEU A 1 87 ? 9.785 -7.455 -17.991 1.00 98.38 87 LEU A CA 1
ATOM 670 C C . LEU A 1 87 ? 10.369 -7.005 -16.652 1.00 98.38 87 LEU A C 1
ATOM 672 O O . LEU A 1 87 ? 11.252 -6.154 -16.616 1.00 98.38 87 LEU A O 1
ATOM 676 N N . GLY A 1 88 ? 9.937 -7.625 -15.554 1.00 97.81 88 GLY A N 1
ATOM 677 C CA . GLY A 1 88 ? 10.582 -7.476 -14.248 1.00 97.81 88 GLY A CA 1
ATOM 678 C C . GLY A 1 88 ? 11.875 -8.288 -14.178 1.00 97.81 88 GLY A C 1
ATOM 679 O O . GLY A 1 88 ? 11.832 -9.517 -14.199 1.00 97.81 88 GLY A O 1
ATOM 680 N N . CYS A 1 89 ? 13.023 -7.616 -14.093 1.00 97.19 89 CYS A N 1
ATOM 681 C CA . CYS A 1 89 ? 14.345 -8.252 -14.095 1.00 97.19 89 CYS A CA 1
ATOM 682 C C . CYS A 1 89 ? 15.061 -8.186 -12.743 1.00 97.19 89 CYS A C 1
ATOM 684 O O . CYS A 1 89 ? 16.096 -8.825 -12.566 1.00 97.19 89 CYS A O 1
ATOM 686 N N . GLU A 1 90 ? 14.528 -7.456 -11.768 1.00 95.06 90 GLU A N 1
ATOM 687 C CA . GLU A 1 90 ? 15.122 -7.379 -10.440 1.00 95.06 90 GLU A CA 1
ATOM 688 C C . GLU A 1 90 ? 14.067 -7.476 -9.348 1.00 95.06 90 GLU A C 1
ATOM 690 O O . GLU A 1 90 ? 13.089 -6.733 -9.343 1.00 95.06 90 GLU A O 1
ATOM 695 N N . TYR A 1 91 ? 14.308 -8.374 -8.392 1.00 92.81 91 TYR A N 1
ATOM 696 C CA . TYR A 1 91 ? 13.355 -8.697 -7.334 1.00 92.81 91 TYR A CA 1
ATOM 697 C C . TYR A 1 91 ? 12.912 -7.465 -6.539 1.00 92.81 91 TYR A C 1
ATOM 699 O O . TYR A 1 91 ? 11.725 -7.270 -6.306 1.00 92.81 91 TYR A O 1
ATOM 707 N N . ARG A 1 92 ? 13.859 -6.599 -6.158 1.00 92.88 92 ARG A N 1
ATOM 708 C CA . ARG A 1 92 ? 13.561 -5.365 -5.419 1.00 92.88 92 ARG A CA 1
ATOM 709 C C . ARG A 1 92 ? 12.619 -4.446 -6.204 1.00 92.88 92 ARG A C 1
ATOM 711 O O . ARG A 1 92 ? 11.653 -3.923 -5.655 1.00 92.88 92 ARG A O 1
ATOM 718 N N . HIS A 1 93 ? 12.871 -4.300 -7.501 1.00 95.56 93 HIS A N 1
ATOM 719 C CA . HIS A 1 93 ? 12.080 -3.439 -8.370 1.00 95.56 93 HIS A CA 1
ATOM 720 C C . HIS A 1 93 ? 10.686 -3.994 -8.666 1.00 95.56 93 HIS A C 1
ATOM 722 O O . HIS A 1 93 ? 9.831 -3.218 -9.087 1.00 95.56 93 HIS A O 1
ATOM 728 N N . LEU A 1 94 ? 10.416 -5.280 -8.404 1.00 93.88 94 LEU A N 1
ATOM 729 C CA . LEU A 1 94 ? 9.054 -5.810 -8.491 1.00 93.88 94 LEU A CA 1
ATOM 730 C C . LEU A 1 94 ? 8.117 -5.037 -7.551 1.00 93.88 94 LEU A C 1
ATOM 732 O O . LEU A 1 94 ? 7.070 -4.588 -8.001 1.00 93.88 94 LEU A O 1
ATOM 736 N N . TYR A 1 95 ? 8.527 -4.798 -6.302 1.00 87.69 95 TYR A N 1
ATOM 737 C CA . TYR A 1 95 ? 7.726 -4.072 -5.306 1.00 87.69 95 TYR A CA 1
ATOM 738 C C . TYR A 1 95 ? 7.708 -2.562 -5.538 1.00 87.69 95 TYR A C 1
ATOM 740 O O . TYR A 1 95 ? 6.666 -1.922 -5.456 1.00 87.69 95 TYR A O 1
ATOM 748 N N . GLU A 1 96 ? 8.881 -1.983 -5.791 1.00 88.19 96 GLU A N 1
ATOM 749 C CA . GLU A 1 96 ? 9.060 -0.530 -5.689 1.00 88.19 96 GLU A CA 1
ATOM 750 C C . GLU A 1 96 ? 8.714 0.212 -6.988 1.00 88.19 96 GLU A C 1
ATOM 752 O O . GLU A 1 96 ? 8.468 1.422 -6.969 1.00 88.19 96 GLU A O 1
ATOM 757 N N . TYR A 1 97 ? 8.748 -0.478 -8.135 1.00 95.75 97 TYR A N 1
ATOM 758 C CA . TYR A 1 97 ? 8.892 0.230 -9.406 1.00 95.75 97 TYR A CA 1
ATOM 759 C C . TYR A 1 97 ? 8.199 -0.405 -10.614 1.00 95.75 97 TYR A C 1
ATOM 761 O O . TYR A 1 97 ? 7.690 0.320 -11.467 1.00 95.75 97 TYR A O 1
ATOM 769 N N . LEU A 1 98 ? 8.096 -1.733 -10.688 1.00 96.81 98 LEU A N 1
ATOM 770 C CA . LEU A 1 98 ? 7.494 -2.425 -11.829 1.00 96.81 98 LEU A CA 1
ATOM 771 C C . LEU A 1 98 ? 6.054 -1.977 -12.086 1.00 96.81 98 LEU A C 1
ATOM 773 O O . LEU A 1 98 ? 5.709 -1.683 -13.230 1.00 96.81 98 LEU A O 1
ATOM 777 N N . GLY A 1 99 ? 5.235 -1.861 -11.038 1.00 96.25 99 GLY A N 1
ATOM 778 C CA . GLY A 1 99 ? 3.875 -1.337 -11.162 1.00 96.25 99 GLY A CA 1
ATOM 779 C C . GLY A 1 99 ? 3.852 0.066 -11.778 1.00 96.25 99 GLY A C 1
ATOM 780 O O . GLY A 1 99 ? 3.104 0.311 -12.726 1.00 96.25 99 GLY A O 1
ATOM 781 N N . ARG A 1 100 ? 4.733 0.963 -11.315 1.00 95.69 100 ARG A N 1
ATOM 782 C CA . ARG A 1 100 ? 4.852 2.343 -11.817 1.00 95.69 100 ARG A CA 1
ATOM 783 C C . ARG A 1 100 ? 5.217 2.381 -13.297 1.00 95.69 100 ARG A C 1
ATOM 785 O O . ARG A 1 100 ? 4.619 3.153 -14.043 1.00 95.69 100 ARG A O 1
ATOM 792 N N . VAL A 1 101 ? 6.157 1.538 -13.732 1.00 97.06 101 VAL A N 1
ATOM 793 C CA . VAL A 1 101 ? 6.533 1.424 -15.150 1.00 97.06 101 VAL A CA 1
ATOM 794 C C . VAL A 1 101 ? 5.354 0.889 -15.962 1.00 97.06 101 VAL A C 1
ATOM 796 O O . VAL A 1 101 ? 4.965 1.505 -16.948 1.00 97.06 101 VAL A O 1
ATOM 799 N N . VAL A 1 102 ? 4.706 -0.194 -15.533 1.00 96.94 102 VAL A N 1
ATOM 800 C CA . VAL A 1 102 ? 3.542 -0.744 -16.250 1.00 96.94 102 VAL A CA 1
ATOM 801 C C . VAL A 1 102 ? 2.417 0.285 -16.386 1.00 96.94 102 VAL A C 1
ATOM 803 O O . VAL A 1 102 ? 1.894 0.474 -17.486 1.00 96.94 102 VAL A O 1
ATOM 806 N N . ARG A 1 103 ? 2.097 1.021 -15.318 1.00 95.56 103 ARG A N 1
ATOM 807 C CA . ARG A 1 103 ? 1.122 2.117 -15.362 1.00 95.56 103 ARG A CA 1
ATOM 808 C C . ARG A 1 103 ? 1.574 3.253 -16.275 1.00 95.56 103 ARG A C 1
ATOM 810 O O . ARG A 1 103 ? 0.754 3.765 -17.033 1.00 95.56 103 ARG A O 1
ATOM 817 N N . HIS A 1 104 ? 2.853 3.642 -16.230 1.00 96.44 104 HIS A N 1
ATOM 818 C CA . HIS A 1 104 ? 3.421 4.650 -17.130 1.00 96.44 104 HIS A CA 1
ATOM 819 C C . HIS A 1 104 ? 3.095 4.275 -18.572 1.00 96.44 104 HIS A C 1
ATOM 821 O O . HIS A 1 104 ? 2.569 5.103 -19.304 1.00 96.44 104 HIS A O 1
ATOM 827 N N . PHE A 1 105 ? 3.287 3.025 -18.977 1.00 96.31 105 PHE A N 1
ATOM 828 C CA . PHE A 1 105 ? 2.958 2.532 -20.319 1.00 96.31 105 PHE A CA 1
ATOM 829 C C . PHE A 1 105 ? 1.468 2.226 -20.567 1.00 96.31 105 PHE A C 1
ATOM 831 O O . PHE A 1 105 ? 1.137 1.626 -21.579 1.00 96.31 105 PHE A O 1
ATOM 838 N N . GLY A 1 106 ? 0.548 2.654 -19.699 1.00 95.19 106 GLY A N 1
ATOM 839 C CA . GLY A 1 106 ? -0.887 2.441 -19.909 1.00 95.19 106 GLY A CA 1
ATOM 840 C C . GLY A 1 106 ? -1.320 0.992 -19.692 1.00 95.19 106 GLY A C 1
ATOM 841 O O . GLY A 1 106 ? -2.195 0.503 -20.397 1.00 95.19 106 GLY A O 1
ATOM 842 N N . TRP A 1 107 ? -0.707 0.311 -18.720 1.00 94.69 107 TRP A N 1
ATOM 843 C CA . TRP A 1 107 ? -0.974 -1.093 -18.392 1.00 94.69 107 TRP A CA 1
ATOM 844 C C . TRP A 1 107 ? -0.644 -2.072 -19.527 1.00 94.69 107 TRP A C 1
ATOM 846 O O . TRP A 1 107 ? -1.293 -3.107 -19.673 1.00 94.69 107 TRP A O 1
ATOM 856 N N . THR A 1 108 ? 0.401 -1.769 -20.306 1.00 95.06 108 THR A N 1
ATOM 857 C CA . THR A 1 108 ? 0.970 -2.675 -21.316 1.00 95.06 108 THR A CA 1
ATOM 858 C C . THR A 1 108 ? 1.217 -4.075 -20.751 1.00 95.06 108 THR A C 1
ATOM 860 O O . THR A 1 108 ? 1.491 -4.251 -19.556 1.00 95.06 108 THR A O 1
ATOM 863 N N . ARG A 1 109 ? 1.153 -5.081 -21.639 1.00 97.12 109 ARG A N 1
ATOM 864 C CA . ARG A 1 109 ? 1.502 -6.472 -21.329 1.00 97.12 109 ARG A CA 1
ATOM 865 C C . ARG A 1 109 ? 2.818 -6.517 -20.556 1.00 97.12 109 ARG A C 1
ATOM 867 O O . ARG A 1 109 ? 3.802 -5.878 -20.925 1.00 97.12 109 ARG A O 1
ATOM 874 N N . HIS A 1 110 ? 2.829 -7.295 -19.489 1.00 96.50 110 HIS A N 1
ATOM 875 C CA . HIS A 1 110 ? 3.947 -7.362 -18.566 1.00 96.50 110 HIS A CA 1
ATOM 876 C C . HIS A 1 110 ? 4.159 -8.788 -18.074 1.00 96.50 110 HIS A C 1
ATOM 878 O O . HIS A 1 110 ? 3.257 -9.623 -18.149 1.00 96.50 110 HIS A O 1
ATOM 884 N N . TYR A 1 111 ? 5.362 -9.067 -17.589 1.00 97.00 111 TYR A N 1
ATOM 885 C CA . TYR A 1 111 ? 5.712 -10.366 -17.039 1.00 97.00 111 TYR A CA 1
ATOM 886 C C . TYR A 1 111 ? 6.868 -10.250 -16.045 1.00 97.00 111 TYR A C 1
ATOM 888 O O . TYR A 1 111 ? 7.808 -9.480 -16.237 1.00 97.00 111 TYR A O 1
ATOM 896 N N . TYR A 1 112 ? 6.823 -11.065 -15.002 1.00 96.12 112 TYR A N 1
ATOM 897 C CA . TYR A 1 112 ? 7.972 -11.397 -14.170 1.00 96.12 112 TYR A CA 1
ATOM 898 C C . TYR A 1 112 ? 7.888 -12.893 -13.832 1.00 96.12 112 TYR A C 1
ATOM 900 O O . TYR A 1 112 ? 6.786 -13.441 -13.743 1.00 96.12 112 TYR A O 1
ATOM 908 N N . PRO A 1 113 ? 9.027 -13.591 -13.716 1.00 94.31 113 PRO A N 1
ATOM 909 C CA . PRO A 1 113 ? 9.027 -15.034 -13.518 1.00 94.31 1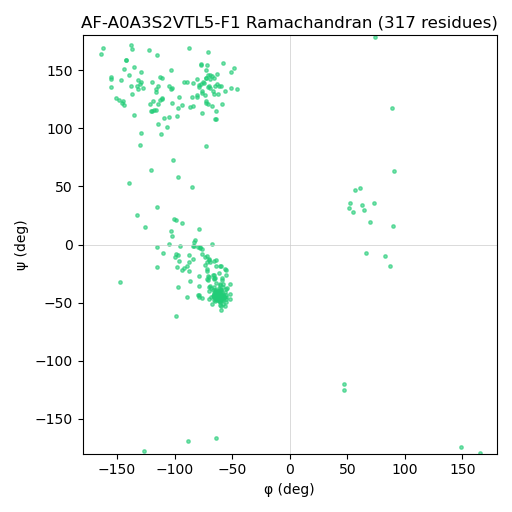13 PRO A CA 1
ATOM 910 C C . PRO A 1 113 ? 8.582 -15.403 -12.094 1.00 94.31 113 PRO A C 1
ATOM 912 O O . PRO A 1 113 ? 8.891 -14.640 -11.178 1.00 94.31 113 PRO A O 1
ATOM 915 N N . PRO A 1 114 ? 7.954 -16.585 -11.881 1.00 93.81 114 PRO A N 1
ATOM 916 C CA . PRO A 1 114 ? 7.548 -17.087 -10.555 1.00 93.81 114 PRO A CA 1
ATOM 917 C C . PRO A 1 114 ? 8.691 -17.193 -9.541 1.00 93.81 114 PRO A C 1
ATOM 919 O O . PRO A 1 114 ? 8.471 -17.229 -8.335 1.00 93.81 114 PRO A O 1
ATOM 922 N N . ARG A 1 115 ? 9.930 -17.261 -10.036 1.00 92.25 115 ARG A N 1
ATOM 923 C CA . ARG A 1 115 ? 11.141 -17.172 -9.231 1.00 92.25 115 ARG A CA 1
ATOM 924 C C . ARG A 1 115 ? 12.106 -16.194 -9.867 1.00 92.25 115 ARG A C 1
ATOM 926 O O . ARG A 1 115 ? 12.303 -16.221 -11.082 1.00 92.25 115 ARG A O 1
ATOM 933 N N . LEU A 1 116 ? 12.703 -15.344 -9.041 1.00 91.69 116 LEU A N 1
ATOM 934 C CA . LEU A 1 116 ? 13.705 -14.381 -9.472 1.00 91.69 116 LEU A CA 1
ATOM 935 C C . LEU A 1 116 ? 14.774 -14.226 -8.393 1.00 91.69 116 LEU A C 1
ATOM 937 O O . LEU A 1 116 ? 14.481 -13.830 -7.266 1.00 91.69 116 LEU A O 1
ATOM 941 N N . ALA A 1 117 ? 16.023 -14.527 -8.751 1.00 87.88 117 ALA A N 1
ATOM 942 C CA . ALA A 1 117 ? 17.153 -14.537 -7.817 1.00 87.88 117 ALA A CA 1
ATOM 943 C C . ALA A 1 117 ? 16.897 -15.484 -6.633 1.00 87.88 117 ALA A C 1
ATOM 945 O O . ALA A 1 117 ? 17.086 -15.116 -5.473 1.00 87.88 117 ALA A O 1
ATOM 946 N N . TYR A 1 118 ? 16.430 -16.699 -6.945 1.00 86.50 118 TYR A N 1
ATOM 947 C CA . TYR A 1 118 ? 16.061 -17.759 -5.995 1.00 86.50 118 TYR A CA 1
ATOM 948 C C . TYR A 1 118 ? 14.847 -17.482 -5.102 1.00 86.50 118 TYR A C 1
ATOM 950 O O . TYR A 1 118 ? 14.398 -18.406 -4.419 1.00 86.50 118 TYR A O 1
ATOM 958 N N . LYS A 1 119 ? 14.293 -16.267 -5.134 1.00 90.19 119 LYS A N 1
ATOM 959 C CA . LYS A 1 119 ? 13.127 -15.858 -4.349 1.00 90.19 119 LYS A CA 1
ATOM 960 C C . LYS A 1 119 ? 11.840 -16.147 -5.107 1.00 90.19 119 LYS A C 1
ATOM 962 O O . LYS A 1 119 ? 11.790 -15.944 -6.319 1.00 90.19 119 LYS A O 1
ATOM 967 N N . ASP A 1 120 ? 10.828 -16.613 -4.388 1.00 92.00 120 ASP A N 1
ATOM 968 C CA . ASP A 1 120 ? 9.470 -16.771 -4.908 1.00 92.00 120 ASP A CA 1
ATOM 969 C C . ASP A 1 120 ? 8.835 -15.390 -5.123 1.00 92.00 120 ASP A C 1
ATOM 971 O O . ASP A 1 120 ? 9.008 -14.488 -4.303 1.00 92.00 120 ASP A O 1
ATOM 975 N N . THR A 1 121 ? 8.153 -15.204 -6.248 1.00 92.50 121 THR A N 1
ATOM 976 C CA . THR A 1 121 ? 7.469 -13.954 -6.600 1.00 92.50 121 THR A CA 1
ATOM 977 C C . THR A 1 121 ? 5.952 -14.114 -6.687 1.00 92.50 121 THR A C 1
ATOM 979 O O . THR A 1 121 ? 5.260 -13.130 -6.933 1.00 92.50 121 THR A O 1
ATOM 982 N N . THR A 1 122 ? 5.417 -15.321 -6.487 1.00 90.00 122 THR A N 1
ATOM 983 C CA . THR A 1 122 ? 3.996 -15.642 -6.703 1.00 90.00 122 THR A CA 1
ATOM 984 C C . THR A 1 122 ? 3.054 -14.917 -5.745 1.00 90.00 122 THR A C 1
ATOM 986 O O . THR A 1 122 ? 1.904 -14.651 -6.091 1.00 90.00 122 THR A O 1
ATOM 989 N N . GLU A 1 123 ? 3.545 -14.546 -4.564 1.00 86.44 123 GLU A N 1
ATOM 990 C CA . GLU A 1 123 ? 2.797 -13.770 -3.570 1.00 86.44 123 GLU A CA 1
ATOM 991 C C . GLU A 1 123 ? 2.857 -12.256 -3.829 1.00 86.44 123 GLU A C 1
ATOM 993 O O . GLU A 1 123 ? 2.106 -11.485 -3.230 1.00 86.44 123 GLU A O 1
ATOM 998 N N . ILE A 1 124 ? 3.741 -11.804 -4.725 1.00 88.44 124 ILE A N 1
ATOM 999 C CA . ILE A 1 124 ? 3.911 -10.384 -5.027 1.00 88.44 124 ILE A CA 1
ATOM 1000 C C . ILE A 1 124 ? 2.811 -9.963 -5.991 1.00 88.44 124 ILE A C 1
ATOM 1002 O O . ILE A 1 124 ? 2.644 -10.528 -7.066 1.00 88.44 124 ILE A O 1
ATOM 1006 N N . LYS A 1 125 ? 2.085 -8.903 -5.641 1.00 91.50 125 LYS A N 1
ATOM 1007 C CA . LYS A 1 125 ? 1.011 -8.357 -6.476 1.00 91.50 125 LYS A CA 1
ATOM 1008 C C . LYS A 1 125 ? 1.286 -6.901 -6.844 1.00 91.50 125 LYS A C 1
ATOM 1010 O O . LYS A 1 125 ? 0.532 -6.011 -6.450 1.00 91.50 125 LYS A O 1
ATOM 1015 N N . PRO A 1 126 ? 2.363 -6.628 -7.603 1.00 92.31 126 PRO A N 1
ATOM 1016 C CA . PRO A 1 126 ? 2.872 -5.268 -7.758 1.00 92.31 126 PRO A CA 1
ATOM 1017 C C . PRO A 1 126 ? 1.900 -4.357 -8.518 1.00 92.31 126 PRO A C 1
ATOM 1019 O O . PRO A 1 126 ? 1.881 -3.147 -8.316 1.00 92.31 126 PRO A O 1
ATOM 1022 N N . TYR A 1 127 ? 1.059 -4.936 -9.377 1.00 92.88 127 TYR A N 1
ATOM 1023 C CA . TYR A 1 127 ? 0.073 -4.202 -10.168 1.00 92.88 127 TYR A CA 1
ATOM 1024 C C . TYR A 1 127 ? -1.172 -3.852 -9.368 1.00 92.88 127 TYR A C 1
ATOM 1026 O O . TYR A 1 127 ? -1.631 -2.719 -9.449 1.00 92.88 127 TYR A O 1
ATOM 1034 N N . GLU A 1 128 ? -1.691 -4.799 -8.580 1.00 91.31 128 GLU A N 1
ATOM 1035 C CA . GLU A 1 128 ? -2.802 -4.532 -7.661 1.00 91.31 128 GLU A CA 1
ATOM 1036 C C . GLU A 1 128 ? -2.388 -3.460 -6.645 1.00 91.31 128 GLU A C 1
ATOM 1038 O O . GLU A 1 128 ? -3.133 -2.513 -6.401 1.00 91.31 128 GLU A O 1
ATOM 1043 N N . GLN A 1 129 ? -1.164 -3.562 -6.121 1.00 91.50 129 GLN A N 1
ATOM 1044 C CA . GLN A 1 129 ? -0.611 -2.603 -5.172 1.00 91.50 129 GLN A CA 1
ATOM 1045 C C . GLN A 1 129 ? -0.403 -1.212 -5.792 1.00 91.50 129 GLN A C 1
ATOM 1047 O O . GLN A 1 129 ? -0.847 -0.223 -5.216 1.00 91.50 129 GLN A O 1
ATOM 1052 N N . GLU A 1 130 ? 0.204 -1.105 -6.980 1.00 93.62 130 GLU A N 1
ATOM 1053 C CA . GLU A 1 130 ? 0.337 0.192 -7.663 1.00 93.62 130 GLU A CA 1
ATOM 1054 C C . GLU A 1 130 ? -1.027 0.774 -8.047 1.00 93.62 130 GLU A C 1
ATOM 1056 O O . GLU A 1 130 ? -1.216 1.983 -7.946 1.00 93.62 130 GLU A O 1
ATOM 1061 N N . ALA A 1 131 ? -1.982 -0.049 -8.491 1.00 92.62 131 ALA A N 1
ATOM 1062 C CA . ALA A 1 131 ? -3.322 0.421 -8.834 1.00 92.62 131 ALA A CA 1
ATOM 1063 C C . ALA A 1 131 ? -4.017 1.031 -7.612 1.00 92.62 131 ALA A C 1
ATOM 1065 O O . ALA A 1 131 ? -4.560 2.131 -7.715 1.00 92.62 131 ALA A O 1
ATOM 1066 N N . LEU A 1 132 ? -3.927 0.361 -6.459 1.00 93.88 132 LEU A N 1
ATOM 1067 C CA . LEU A 1 132 ? -4.405 0.868 -5.178 1.00 93.88 132 LEU A CA 1
ATOM 1068 C C . LEU A 1 132 ? -3.700 2.172 -4.798 1.00 93.88 132 LEU A C 1
ATOM 1070 O O . LEU A 1 132 ? -4.364 3.180 -4.577 1.00 93.88 132 LEU A O 1
ATOM 1074 N N . TYR A 1 133 ? -2.367 2.180 -4.737 1.00 93.06 133 TYR A N 1
ATOM 1075 C CA . TYR A 1 133 ? -1.607 3.361 -4.324 1.00 93.06 133 TYR A CA 1
ATOM 1076 C C . TYR A 1 133 ? -1.844 4.537 -5.258 1.00 93.06 133 TYR A C 1
ATOM 1078 O O . TYR A 1 133 ? -2.048 5.654 -4.803 1.00 93.06 133 TYR A O 1
ATOM 1086 N N . HIS A 1 134 ? -1.906 4.311 -6.565 1.00 91.31 134 HIS A N 1
ATOM 1087 C CA . HIS A 1 134 ? -2.273 5.357 -7.501 1.00 91.31 134 HIS A CA 1
ATOM 1088 C C . HIS A 1 134 ? -3.717 5.825 -7.293 1.00 91.31 134 HIS A C 1
ATOM 1090 O O . HIS A 1 134 ? -3.986 7.015 -7.372 1.00 91.31 134 HIS A O 1
ATOM 1096 N N . ALA A 1 135 ? -4.666 4.929 -7.029 1.00 92.25 135 ALA A N 1
ATOM 1097 C CA . ALA A 1 135 ? -6.058 5.315 -6.826 1.00 92.25 135 ALA A CA 1
ATOM 1098 C C . ALA A 1 135 ? -6.309 6.030 -5.493 1.00 92.25 135 ALA A C 1
ATOM 1100 O O . ALA A 1 135 ? -7.218 6.852 -5.437 1.00 92.25 135 ALA A O 1
ATOM 1101 N N . VAL A 1 136 ? -5.532 5.740 -4.448 1.00 93.06 136 VAL A N 1
ATOM 1102 C CA . VAL A 1 136 ? -5.702 6.285 -3.089 1.00 93.06 136 VAL A CA 1
ATOM 1103 C C . VAL A 1 136 ? -4.788 7.483 -2.827 1.00 93.06 136 VAL A C 1
ATOM 1105 O O . VAL A 1 136 ? -5.214 8.430 -2.177 1.00 93.06 136 VAL A O 1
ATOM 1108 N N . LEU A 1 137 ? -3.564 7.475 -3.358 1.00 90.31 137 LEU A N 1
ATOM 1109 C CA . LEU A 1 137 ? -2.549 8.510 -3.120 1.00 90.31 137 LEU A CA 1
ATOM 1110 C C . LEU A 1 137 ? -2.465 9.548 -4.242 1.00 90.31 137 LEU A C 1
ATOM 1112 O O . LEU A 1 137 ? -1.772 10.546 -4.113 1.00 90.31 137 LEU A O 1
ATOM 1116 N N . ARG A 1 138 ? -3.148 9.365 -5.379 1.00 83.38 138 ARG A N 1
ATOM 1117 C CA . ARG A 1 138 ? -3.178 10.415 -6.410 1.00 83.38 138 ARG A CA 1
ATOM 1118 C C . ARG A 1 138 ? -3.942 11.639 -5.911 1.00 83.38 138 ARG A C 1
ATOM 1120 O O . ARG A 1 138 ? -4.981 11.490 -5.275 1.00 83.38 138 ARG A O 1
ATOM 1127 N N . ASN A 1 139 ? -3.481 12.821 -6.320 1.00 76.81 139 ASN A N 1
ATOM 1128 C CA . ASN A 1 139 ? -4.023 14.122 -5.929 1.00 76.81 139 ASN A CA 1
ATOM 1129 C C . ASN A 1 139 ? -3.944 14.365 -4.412 1.00 76.81 139 ASN A C 1
ATOM 1131 O O . ASN A 1 139 ? -4.914 14.793 -3.803 1.00 76.81 139 ASN A O 1
ATOM 1135 N N . GLU A 1 140 ? -2.782 14.127 -3.795 1.00 69.44 140 GLU A N 1
ATOM 1136 C CA . GLU A 1 140 ? -2.550 14.496 -2.383 1.00 69.44 140 GLU A CA 1
ATOM 1137 C C . GLU A 1 140 ? -2.808 15.989 -2.116 1.00 69.44 140 GLU A C 1
ATOM 1139 O O . GLU A 1 140 ? -3.105 16.362 -0.993 1.00 69.44 140 GLU A O 1
ATOM 1144 N N . ALA A 1 141 ? -2.759 16.838 -3.150 1.00 71.62 141 ALA A N 1
ATOM 1145 C CA . ALA A 1 141 ? -3.136 18.248 -3.054 1.00 71.62 141 ALA A CA 1
ATOM 1146 C C . ALA A 1 141 ? -4.608 18.472 -2.648 1.00 71.62 141 ALA A C 1
ATOM 1148 O O . ALA A 1 141 ? -4.917 19.524 -2.095 1.00 71.62 141 ALA A O 1
ATOM 1149 N N . ASP A 1 142 ? -5.492 17.502 -2.908 1.00 79.12 142 ASP A N 1
ATOM 1150 C CA . ASP A 1 142 ? -6.901 17.543 -2.498 1.00 79.12 142 ASP A CA 1
ATOM 1151 C C . ASP A 1 142 ? -7.094 16.976 -1.077 1.00 79.12 142 ASP A C 1
ATOM 1153 O O . ASP A 1 142 ? -8.148 17.164 -0.464 1.00 79.12 142 ASP A O 1
ATOM 1157 N N . ALA A 1 143 ? -6.092 16.261 -0.547 1.00 83.75 143 ALA A N 1
ATOM 1158 C CA . ALA A 1 143 ? -6.161 15.692 0.789 1.00 83.75 143 ALA A CA 1
ATOM 1159 C C . ALA A 1 143 ? -6.111 16.814 1.840 1.00 83.75 143 ALA A C 1
ATOM 1161 O O . ALA A 1 143 ? -5.366 17.789 1.682 1.00 83.75 143 ALA A O 1
ATOM 1162 N N . PRO A 1 144 ? -6.866 16.696 2.945 1.00 87.12 144 PRO A N 1
ATOM 1163 C CA . PRO A 1 144 ? -6.630 17.540 4.104 1.00 87.12 144 PRO A CA 1
ATOM 1164 C C . PRO A 1 144 ? -5.196 17.378 4.619 1.00 87.12 144 PRO A C 1
ATOM 1166 O O . PRO A 1 144 ? -4.549 16.352 4.389 1.00 87.12 144 PRO A O 1
ATOM 1169 N N . VAL A 1 145 ? -4.693 18.390 5.328 1.00 87.94 145 VAL A N 1
ATOM 1170 C CA . VAL A 1 145 ? -3.307 18.368 5.804 1.00 87.94 145 VAL A CA 1
ATOM 1171 C C . VAL A 1 145 ? -3.108 17.184 6.756 1.00 87.94 145 VAL A C 1
ATOM 1173 O O . VAL A 1 145 ? -3.931 16.907 7.628 1.00 87.94 145 VAL A O 1
ATOM 1176 N N . SER A 1 146 ? -1.992 16.480 6.577 1.00 89.50 146 SER A N 1
ATOM 1177 C CA . SER A 1 146 ? -1.515 15.426 7.471 1.00 89.50 146 SER A CA 1
ATOM 1178 C C . SER A 1 146 ? -0.055 15.684 7.823 1.00 89.50 146 SER A C 1
ATOM 1180 O O . SER A 1 146 ? 0.703 16.209 7.007 1.00 89.50 146 SER A O 1
ATOM 1182 N N . MET A 1 147 ? 0.345 15.285 9.030 1.00 90.00 147 MET A N 1
ATOM 1183 C CA . MET A 1 147 ? 1.755 15.234 9.428 1.00 90.00 147 MET A CA 1
ATOM 1184 C C . MET A 1 147 ? 2.417 13.895 9.064 1.00 90.00 147 MET A C 1
ATOM 1186 O O . MET A 1 147 ? 3.639 13.765 9.159 1.00 90.00 147 MET A O 1
ATOM 1190 N N . MET A 1 148 ? 1.643 12.896 8.626 1.00 91.25 148 MET A N 1
ATOM 1191 C CA . MET A 1 148 ? 2.182 11.618 8.174 1.00 91.25 148 MET A CA 1
ATOM 1192 C C . MET A 1 148 ? 2.851 11.784 6.809 1.00 91.25 148 MET A C 1
ATOM 1194 O O . MET A 1 148 ? 2.260 12.293 5.858 1.00 91.25 148 MET A O 1
ATOM 1198 N N . ASN A 1 149 ? 4.090 11.311 6.694 1.00 90.81 149 ASN A N 1
ATOM 1199 C CA . ASN A 1 149 ? 4.775 11.251 5.407 1.00 90.81 149 ASN A CA 1
ATOM 1200 C C . ASN A 1 149 ? 4.165 10.156 4.494 1.00 90.81 149 ASN A C 1
ATOM 1202 O O . ASN A 1 149 ? 3.426 9.283 4.971 1.00 90.81 149 ASN A O 1
ATOM 1206 N N . PRO A 1 150 ? 4.479 10.158 3.184 1.00 89.38 150 PRO A N 1
ATOM 1207 C CA . PRO A 1 150 ? 3.904 9.200 2.238 1.00 89.38 150 PRO A CA 1
ATOM 1208 C C . PRO A 1 150 ? 4.153 7.728 2.598 1.00 89.38 150 PRO A C 1
ATOM 1210 O O . PRO A 1 150 ? 3.306 6.872 2.338 1.00 89.38 150 PRO A O 1
ATOM 1213 N N . GLU A 1 151 ? 5.299 7.403 3.198 1.00 90.44 151 GLU A N 1
ATOM 1214 C CA . GLU A 1 151 ? 5.633 6.041 3.623 1.00 90.44 151 GLU A CA 1
ATOM 1215 C C . GLU A 1 151 ? 4.714 5.560 4.750 1.00 90.44 151 GLU A C 1
ATOM 1217 O O . GLU A 1 151 ? 4.191 4.445 4.678 1.00 90.44 151 GLU A O 1
ATOM 1222 N N . LYS A 1 152 ? 4.457 6.410 5.750 1.00 94.38 152 LYS A N 1
ATOM 1223 C CA . LYS A 1 152 ? 3.525 6.116 6.842 1.00 94.38 152 LYS A CA 1
ATOM 1224 C C . LYS A 1 152 ? 2.089 5.980 6.345 1.00 94.38 152 LYS A C 1
ATOM 1226 O O . LYS A 1 152 ? 1.386 5.079 6.793 1.00 94.38 152 LYS A O 1
ATOM 1231 N N . ILE A 1 153 ? 1.660 6.813 5.394 1.00 94.94 153 ILE A N 1
ATOM 1232 C CA . ILE A 1 153 ? 0.329 6.686 4.782 1.00 94.94 153 ILE A CA 1
ATOM 1233 C C . ILE A 1 153 ? 0.193 5.355 4.031 1.00 94.94 153 ILE A C 1
ATOM 1235 O O . ILE A 1 153 ? -0.801 4.653 4.204 1.00 94.94 153 ILE A O 1
ATOM 1239 N N . ARG A 1 154 ? 1.194 4.945 3.239 1.00 94.12 154 ARG A N 1
ATOM 1240 C CA . ARG A 1 154 ? 1.180 3.616 2.594 1.00 94.12 154 ARG A CA 1
ATOM 1241 C C . ARG A 1 154 ? 1.083 2.500 3.626 1.00 94.12 154 ARG A C 1
ATOM 1243 O O . ARG A 1 154 ? 0.316 1.561 3.440 1.00 94.12 154 ARG A O 1
ATOM 1250 N N . PHE A 1 155 ? 1.831 2.612 4.718 1.00 95.81 155 PHE A N 1
ATOM 1251 C CA . PHE A 1 155 ? 1.784 1.627 5.788 1.00 95.81 155 PHE A CA 1
ATOM 1252 C C . PHE A 1 155 ? 0.408 1.562 6.470 1.00 95.81 155 PHE A C 1
ATOM 1254 O O . PHE A 1 155 ? -0.121 0.469 6.663 1.00 95.81 155 PHE A O 1
ATOM 1261 N N . LEU A 1 156 ? -0.211 2.715 6.746 1.00 97.75 156 LEU A N 1
ATOM 1262 C CA . LEU A 1 156 ? -1.580 2.824 7.257 1.00 97.75 156 LEU A CA 1
ATOM 1263 C C . LEU A 1 156 ? -2.585 2.105 6.341 1.00 97.75 156 LEU A C 1
ATOM 1265 O O . LEU A 1 156 ? -3.396 1.311 6.817 1.00 97.75 156 LEU A O 1
ATOM 1269 N N . VAL A 1 157 ? -2.493 2.330 5.027 1.00 97.19 157 VAL A N 1
ATOM 1270 C CA . VAL A 1 157 ? -3.341 1.674 4.017 1.00 97.19 157 VAL A CA 1
ATOM 1271 C C . VAL A 1 157 ? -3.179 0.149 4.047 1.00 97.19 157 VAL A C 1
ATOM 1273 O O . VAL A 1 157 ? -4.173 -0.578 4.013 1.00 97.19 157 VAL A O 1
ATOM 1276 N N . GLU A 1 158 ? -1.952 -0.360 4.149 1.00 96.44 158 GLU A N 1
ATOM 1277 C CA . GLU A 1 158 ? -1.693 -1.807 4.200 1.00 96.44 158 GLU A CA 1
ATOM 1278 C C . GLU A 1 158 ? -2.157 -2.455 5.519 1.00 96.44 158 GLU A C 1
ATOM 1280 O O . GLU A 1 158 ? -2.708 -3.563 5.515 1.00 96.44 158 GLU A O 1
ATOM 1285 N N . LEU A 1 159 ? -2.018 -1.761 6.653 1.00 98.00 159 LEU A N 1
ATOM 1286 C CA . LEU A 1 159 ? -2.561 -2.230 7.932 1.00 98.00 159 LEU A CA 1
ATOM 1287 C C . LEU A 1 159 ? -4.088 -2.273 7.921 1.00 98.00 159 LEU A C 1
ATOM 1289 O O . LEU A 1 159 ? -4.674 -3.277 8.332 1.00 98.00 159 LEU A O 1
ATOM 1293 N N . LEU A 1 160 ? -4.730 -1.231 7.392 1.00 98.56 160 LEU A N 1
ATOM 1294 C CA . LEU A 1 160 ? -6.175 -1.209 7.197 1.00 98.56 160 LEU A CA 1
ATOM 1295 C C . LEU A 1 160 ? -6.623 -2.411 6.358 1.00 98.56 160 LEU A C 1
ATOM 1297 O O . LEU A 1 160 ? -7.516 -3.148 6.771 1.00 98.56 160 LEU A O 1
ATOM 1301 N N . ARG A 1 161 ? -5.967 -2.668 5.217 1.00 97.44 161 ARG A N 1
ATOM 1302 C CA . ARG A 1 161 ? -6.264 -3.831 4.362 1.00 97.44 161 ARG A CA 1
ATOM 1303 C C . ARG A 1 161 ? -6.164 -5.150 5.110 1.00 97.44 161 ARG A C 1
ATOM 1305 O O . ARG A 1 161 ? -7.024 -6.004 4.920 1.00 97.44 161 ARG A O 1
ATOM 1312 N N . THR A 1 162 ? -5.156 -5.297 5.966 1.00 97.25 162 THR A N 1
ATOM 1313 C CA . THR A 1 162 ? -4.992 -6.483 6.815 1.00 97.25 162 THR A CA 1
ATOM 1314 C C . THR A 1 162 ? -6.194 -6.652 7.744 1.00 97.25 162 THR A C 1
ATOM 1316 O O . THR A 1 162 ? -6.810 -7.718 7.761 1.00 97.25 162 THR A O 1
ATOM 1319 N N . GLY A 1 163 ? -6.591 -5.589 8.448 1.00 98.25 163 GLY A N 1
ATOM 1320 C CA . GLY A 1 163 ? -7.758 -5.600 9.331 1.00 98.25 163 GLY A CA 1
ATOM 1321 C C . GLY A 1 163 ? -9.061 -5.954 8.611 1.00 98.25 163 GLY A C 1
ATOM 1322 O O . GLY A 1 163 ? -9.826 -6.798 9.078 1.00 98.25 163 GLY A O 1
ATOM 1323 N N . LEU A 1 164 ? -9.285 -5.391 7.420 1.00 98.19 164 LEU A N 1
ATOM 1324 C CA . LEU A 1 164 ? -10.492 -5.628 6.616 1.00 98.19 164 LEU A CA 1
ATOM 1325 C C . LEU A 1 164 ? -10.709 -7.104 6.234 1.00 98.19 164 LEU A C 1
ATOM 1327 O O . LEU A 1 164 ? -11.832 -7.479 5.901 1.00 98.19 164 LEU A O 1
ATOM 1331 N N . THR A 1 165 ? -9.683 -7.957 6.310 1.00 97.38 165 THR A N 1
ATOM 1332 C CA . THR A 1 165 ? -9.826 -9.400 6.045 1.00 97.38 165 THR A CA 1
ATOM 1333 C C . THR A 1 165 ? -10.541 -10.173 7.159 1.00 97.38 165 THR A C 1
ATOM 1335 O O . THR A 1 165 ? -11.008 -11.282 6.915 1.00 97.38 165 THR A O 1
ATOM 1338 N N . LEU A 1 166 ? -10.649 -9.607 8.367 1.00 97.88 166 LEU A N 1
ATOM 1339 C CA . LEU A 1 166 ? -11.099 -10.338 9.557 1.00 97.88 166 LEU A CA 1
ATOM 1340 C C . LEU A 1 166 ? -12.614 -10.523 9.626 1.00 97.88 166 LEU A C 1
ATOM 1342 O O . LEU A 1 166 ? -13.096 -11.593 9.990 1.00 97.88 166 LEU A O 1
ATOM 1346 N N . SER A 1 167 ? -13.372 -9.471 9.320 1.00 96.50 167 SER A N 1
ATOM 1347 C CA . SER A 1 167 ? -14.834 -9.506 9.362 1.00 96.50 167 SER A CA 1
ATOM 1348 C C . SER A 1 167 ? -15.437 -8.450 8.432 1.00 96.50 167 SER A C 1
ATOM 1350 O O . SER A 1 167 ? -14.960 -7.308 8.445 1.00 96.50 167 SER A O 1
ATOM 1352 N N . PRO A 1 168 ? -16.479 -8.792 7.645 1.00 95.00 168 PRO A N 1
ATOM 1353 C CA . PRO A 1 168 ? -17.215 -7.843 6.806 1.00 95.00 168 PRO A CA 1
ATOM 1354 C C . PRO A 1 168 ? -17.992 -6.789 7.605 1.00 95.00 168 PRO A C 1
ATOM 1356 O O . PRO A 1 168 ? -18.132 -5.667 7.129 1.00 95.00 168 PRO A O 1
ATOM 1359 N N . GLU A 1 169 ? -18.426 -7.123 8.824 1.00 95.81 169 GLU A N 1
ATOM 1360 C CA . GLU A 1 169 ? -19.324 -6.288 9.641 1.00 95.81 169 GLU A CA 1
ATOM 1361 C C . GLU A 1 169 ? -18.597 -5.421 10.679 1.00 95.81 169 GLU A C 1
ATOM 1363 O O . GLU A 1 169 ? -19.213 -4.605 11.358 1.00 95.81 169 GLU A O 1
ATOM 1368 N N . ALA A 1 170 ? -17.295 -5.637 10.870 1.00 98.19 170 ALA A N 1
ATOM 1369 C CA . ALA A 1 170 ? -16.521 -4.903 11.864 1.00 98.19 170 ALA A CA 1
ATOM 1370 C C . ALA A 1 170 ? -16.111 -3.524 11.342 1.00 98.19 170 ALA A C 1
ATOM 1372 O O . ALA A 1 170 ? -15.761 -3.379 10.176 1.00 98.19 170 ALA A O 1
ATOM 1373 N N . SER A 1 171 ? -16.126 -2.526 12.215 1.00 98.62 171 SER A N 1
ATOM 1374 C CA . SER A 1 171 ? -15.895 -1.124 11.868 1.00 98.62 171 SER A CA 1
ATOM 1375 C C . SER A 1 171 ? -14.411 -0.747 11.899 1.00 98.62 171 SER A C 1
ATOM 1377 O O . SER A 1 171 ? -13.553 -1.493 12.380 1.00 98.62 171 SER A O 1
ATOM 1379 N N . VAL A 1 172 ? -14.109 0.442 11.385 1.00 98.81 172 VAL A N 1
ATOM 1380 C CA . VAL A 1 172 ? -12.778 1.057 11.419 1.00 98.81 172 VAL A CA 1
ATOM 1381 C C . VAL A 1 172 ? -12.804 2.258 12.354 1.00 98.81 172 VAL A C 1
ATOM 1383 O O . VAL A 1 172 ? -13.804 2.970 12.397 1.00 98.81 172 VAL A O 1
ATOM 1386 N N . LEU A 1 173 ? -11.719 2.494 13.089 1.00 98.81 173 LEU A N 1
ATOM 1387 C CA . LEU A 1 173 ? -11.599 3.618 14.013 1.00 98.81 173 LEU A CA 1
ATOM 1388 C C . LEU A 1 173 ? -10.301 4.398 13.792 1.00 98.81 173 LEU A C 1
ATOM 1390 O O . LEU A 1 173 ? -9.229 3.809 13.678 1.00 98.81 173 LEU A O 1
ATOM 1394 N N . GLU A 1 174 ? -10.397 5.719 13.843 1.00 98.69 174 GLU A N 1
ATOM 1395 C CA . GLU A 1 174 ? -9.272 6.615 14.075 1.00 98.69 174 GLU A CA 1
ATOM 1396 C C . GLU A 1 174 ? -9.573 7.574 15.231 1.00 98.69 174 GLU A C 1
ATOM 1398 O O . GLU A 1 174 ? -10.658 8.153 15.309 1.00 98.69 174 GLU A O 1
ATOM 1403 N N . MET A 1 175 ? -8.605 7.733 16.133 1.00 97.88 175 MET A N 1
ATOM 1404 C CA . MET A 1 175 ? -8.636 8.694 17.235 1.00 97.88 175 MET A CA 1
ATOM 1405 C C . MET A 1 175 ? -7.474 9.672 17.081 1.00 97.88 175 MET A C 1
ATOM 1407 O O . MET A 1 175 ? -6.330 9.226 17.061 1.00 97.88 175 MET A O 1
ATOM 1411 N N . GLY A 1 176 ? -7.769 10.974 17.023 1.00 95.12 176 GLY A N 1
ATOM 1412 C CA . GLY A 1 176 ? -6.777 12.019 16.736 1.00 95.12 176 GLY A CA 1
ATOM 1413 C C . GLY A 1 176 ? -6.684 12.305 15.243 1.00 95.12 176 GLY A C 1
ATOM 1414 O O . GLY A 1 176 ? -5.677 12.046 14.607 1.00 95.12 176 GLY A O 1
ATOM 1415 N N . SER A 1 177 ? -7.772 12.787 14.657 1.00 94.50 177 SER A N 1
ATOM 1416 C CA . SER A 1 177 ? -7.868 12.961 13.206 1.00 94.50 177 SER A CA 1
ATOM 1417 C C . SER A 1 177 ? -7.372 14.328 12.721 1.00 94.50 177 SER A C 1
ATOM 1419 O O . SER A 1 177 ? -7.079 14.488 11.537 1.00 94.50 177 SER A O 1
ATOM 1421 N N . TRP A 1 178 ? -7.278 15.326 13.604 1.00 92.62 178 TRP A N 1
ATOM 1422 C CA . TRP A 1 178 ? -6.919 16.712 13.296 1.00 92.62 178 TRP A CA 1
ATOM 1423 C C . TRP A 1 178 ? -7.704 17.263 12.085 1.00 92.62 178 TRP A C 1
ATOM 1425 O O . TRP A 1 178 ? -8.933 17.286 12.100 1.00 92.62 178 TRP A O 1
ATOM 1435 N N . GLN A 1 179 ? -7.024 17.685 11.012 1.00 91.25 179 GLN A N 1
ATOM 1436 C CA . GLN A 1 179 ? -7.656 18.144 9.768 1.00 91.25 179 GLN A CA 1
ATOM 1437 C C . GLN A 1 179 ? -8.191 16.998 8.889 1.00 91.25 179 GLN A C 1
ATOM 1439 O O . GLN A 1 179 ? -8.819 17.251 7.867 1.00 91.25 179 GLN A O 1
ATOM 1444 N N . GLY A 1 180 ? -7.969 15.741 9.270 1.00 93.31 180 GLY A N 1
ATOM 1445 C CA . GLY A 1 180 ? -8.507 14.553 8.611 1.00 93.31 180 GLY A CA 1
ATOM 1446 C C . GLY A 1 180 ? -7.634 13.993 7.491 1.00 93.31 180 GLY A C 1
ATOM 1447 O O . GLY A 1 180 ? -8.130 13.227 6.677 1.00 93.31 180 GLY A O 1
ATOM 1448 N N . GLY A 1 181 ? -6.355 14.359 7.383 1.00 94.06 181 GLY A N 1
ATOM 1449 C CA . GLY A 1 181 ? -5.525 13.912 6.260 1.00 94.06 181 GLY A CA 1
ATOM 1450 C C . GLY A 1 181 ? -5.313 12.389 6.212 1.00 94.06 181 GLY A C 1
ATOM 1451 O O . GLY A 1 181 ? -5.545 11.766 5.178 1.00 94.06 181 GLY A O 1
ATOM 1452 N N . SER A 1 182 ? -4.946 11.758 7.332 1.00 96.06 182 SER A N 1
ATOM 1453 C CA . SER A 1 182 ? -4.844 10.290 7.455 1.00 96.06 182 SER A CA 1
ATOM 1454 C C . SER A 1 182 ? -6.206 9.612 7.285 1.00 96.06 182 SER A C 1
ATOM 1456 O O . SER A 1 182 ? -6.346 8.666 6.502 1.00 96.06 182 SER A O 1
ATOM 1458 N N . SER A 1 183 ? -7.230 10.168 7.931 1.00 97.31 183 SER A N 1
ATOM 1459 C CA . SER A 1 183 ? -8.623 9.734 7.839 1.00 97.31 183 SER A CA 1
ATOM 1460 C C . SER A 1 183 ? -9.131 9.715 6.398 1.00 97.31 183 SER A C 1
ATOM 1462 O O . SER A 1 183 ? -9.836 8.798 5.980 1.00 97.31 183 SER A O 1
ATOM 1464 N N . TRP A 1 184 ? -8.725 10.691 5.591 1.00 96.31 184 TRP A N 1
ATOM 1465 C CA . TRP A 1 184 ? -9.108 10.791 4.190 1.00 96.31 184 TRP A CA 1
ATOM 1466 C C . TRP A 1 184 ? -8.522 9.641 3.367 1.00 96.31 184 TRP A C 1
ATOM 1468 O O . TRP A 1 184 ? -9.214 9.057 2.531 1.00 96.31 184 TRP A O 1
ATOM 1478 N N . PHE A 1 185 ? -7.279 9.235 3.642 1.00 97.19 185 PHE A N 1
ATOM 1479 C CA . PHE A 1 185 ? -6.677 8.060 3.008 1.00 97.19 185 PHE A CA 1
ATOM 1480 C C . PHE A 1 185 ? -7.324 6.745 3.463 1.00 97.19 185 PHE A C 1
ATOM 1482 O O . PHE A 1 185 ? -7.506 5.846 2.633 1.00 97.19 185 PHE A O 1
ATOM 1489 N N . ILE A 1 186 ? -7.737 6.636 4.732 1.00 98.12 186 ILE A N 1
ATOM 1490 C CA . ILE A 1 186 ? -8.553 5.511 5.220 1.00 98.12 186 ILE A CA 1
ATOM 1491 C C . ILE A 1 186 ? -9.871 5.449 4.432 1.00 98.12 186 ILE A C 1
ATOM 1493 O O . ILE A 1 186 ? -10.173 4.425 3.816 1.00 98.12 186 ILE A O 1
ATOM 1497 N N . ALA A 1 187 ? -10.611 6.558 4.366 1.00 97.62 187 ALA A N 1
ATOM 1498 C CA . ALA A 1 187 ? -11.886 6.669 3.657 1.00 97.62 187 ALA A CA 1
ATOM 1499 C C . ALA A 1 187 ? -11.760 6.334 2.158 1.00 97.62 187 ALA A C 1
ATOM 1501 O O . ALA A 1 187 ? -12.529 5.531 1.623 1.00 97.62 187 ALA A O 1
ATOM 1502 N N . ARG A 1 188 ? -10.739 6.868 1.473 1.00 96.62 188 ARG A N 1
ATOM 1503 C CA . ARG A 1 188 ? -10.461 6.539 0.064 1.00 96.62 188 ARG A CA 1
ATOM 1504 C C . ARG A 1 188 ? -10.147 5.072 -0.145 1.00 96.62 188 ARG A C 1
ATOM 1506 O O . ARG A 1 188 ? -10.585 4.500 -1.141 1.00 96.62 188 ARG A O 1
ATOM 1513 N N . THR A 1 189 ? -9.394 4.469 0.769 1.00 97.88 189 THR A N 1
ATOM 1514 C CA . THR A 1 189 ? -9.072 3.042 0.702 1.00 97.88 189 THR A CA 1
ATOM 1515 C C . THR A 1 189 ? -10.338 2.205 0.833 1.00 97.88 189 THR A C 1
ATOM 1517 O O . THR A 1 189 ? -10.557 1.305 0.023 1.00 97.88 189 THR A O 1
ATOM 1520 N N . LEU A 1 190 ? -11.211 2.534 1.791 1.00 98.12 190 LEU A N 1
ATOM 1521 C CA . LEU A 1 190 ? -12.500 1.861 1.968 1.00 98.12 190 LEU A CA 1
ATOM 1522 C C . LEU A 1 190 ? -13.373 1.969 0.711 1.00 98.12 190 LEU A C 1
ATOM 1524 O O . LEU A 1 190 ? -13.847 0.943 0.223 1.00 98.12 190 LEU A O 1
ATOM 1528 N N . LYS A 1 191 ? -13.503 3.169 0.126 1.00 97.12 191 LYS A N 1
ATOM 1529 C CA . LYS A 1 191 ? -14.238 3.373 -1.135 1.00 97.12 191 LYS A CA 1
ATOM 1530 C C . LYS A 1 191 ? -13.640 2.597 -2.299 1.00 97.12 191 LYS A C 1
ATOM 1532 O O . LYS A 1 191 ? -14.372 1.930 -3.024 1.00 97.12 191 LYS A O 1
ATOM 1537 N N . TYR A 1 192 ? -12.323 2.676 -2.491 1.00 96.62 192 TYR A N 1
ATOM 1538 C CA . TYR A 1 192 ? -11.644 1.988 -3.590 1.00 96.62 192 TYR A CA 1
ATOM 1539 C C . TYR A 1 192 ? -11.851 0.472 -3.525 1.00 96.62 192 TYR A C 1
ATOM 1541 O O . TYR A 1 192 ? -12.064 -0.173 -4.549 1.00 96.62 192 TYR A O 1
ATOM 1549 N N . LEU A 1 193 ? -11.834 -0.088 -2.315 1.00 96.69 193 LEU A N 1
ATOM 1550 C CA . LEU A 1 193 ? -12.060 -1.510 -2.074 1.00 96.69 193 LEU A CA 1
ATOM 1551 C C . LEU A 1 193 ? -13.550 -1.893 -2.019 1.00 96.69 193 LEU A C 1
ATOM 1553 O O . LEU A 1 193 ? -13.848 -3.048 -1.722 1.00 96.69 193 LEU A O 1
ATOM 1557 N N . GLY A 1 194 ? -14.473 -0.957 -2.271 1.00 96.94 194 GLY A N 1
ATOM 1558 C CA . GLY A 1 194 ? -15.917 -1.202 -2.273 1.00 96.94 194 GLY A CA 1
ATOM 1559 C C . GLY A 1 194 ? -16.485 -1.603 -0.910 1.00 96.94 194 GLY A C 1
ATOM 1560 O O . GLY A 1 194 ? -17.437 -2.377 -0.853 1.00 96.94 194 GLY A O 1
ATOM 1561 N N . GLN A 1 195 ? -15.877 -1.141 0.185 1.00 97.88 195 GLN A N 1
ATOM 1562 C CA . GLN A 1 195 ? -16.349 -1.450 1.534 1.00 97.88 195 GLN A CA 1
ATOM 1563 C C . GLN A 1 195 ? -17.572 -0.606 1.902 1.00 97.88 195 GLN A C 1
ATOM 1565 O O . GLN A 1 195 ? -17.753 0.493 1.388 1.00 97.88 195 GLN A O 1
ATOM 1570 N N . THR A 1 196 ? -18.386 -1.116 2.825 1.00 97.06 196 THR A N 1
ATOM 1571 C CA . THR A 1 196 ? -19.553 -0.415 3.396 1.00 97.06 196 THR A CA 1
ATOM 1572 C C . THR A 1 196 ? -19.505 -0.357 4.926 1.00 97.06 196 THR A C 1
ATOM 1574 O O . THR A 1 196 ? -20.513 -0.117 5.585 1.00 97.06 196 THR A O 1
ATOM 1577 N N . ARG A 1 197 ? -18.332 -0.631 5.510 1.00 97.25 197 ARG A N 1
ATOM 1578 C CA . ARG A 1 197 ? -18.108 -0.581 6.962 1.00 97.25 197 ARG A CA 1
ATOM 1579 C C . ARG A 1 197 ? -18.159 0.855 7.453 1.00 97.25 197 ARG A C 1
ATOM 1581 O O . ARG A 1 197 ? -17.658 1.750 6.770 1.00 97.25 197 ARG A O 1
ATOM 1588 N N . THR A 1 198 ? -18.658 1.053 8.665 1.00 98.38 198 THR A N 1
ATOM 1589 C CA . THR A 1 198 ? -18.565 2.351 9.327 1.00 98.38 198 THR A CA 1
ATOM 1590 C C . THR A 1 198 ? -17.106 2.680 9.627 1.00 98.38 198 THR A C 1
ATOM 1592 O O . THR A 1 198 ? -16.376 1.868 10.203 1.00 98.38 198 THR A O 1
ATOM 1595 N N . PHE A 1 199 ? -16.687 3.881 9.237 1.00 98.56 199 PHE A N 1
ATOM 1596 C CA . PHE A 1 199 ? -15.424 4.470 9.654 1.00 98.56 199 PHE A CA 1
ATOM 1597 C C . PHE A 1 199 ? -15.696 5.555 10.695 1.00 98.56 199 PHE A C 1
ATOM 1599 O O . PHE A 1 199 ? -16.239 6.609 10.375 1.00 98.56 199 PHE A O 1
ATOM 1606 N N . TYR A 1 200 ? -15.320 5.285 11.940 1.00 98.62 200 TYR A N 1
ATOM 1607 C CA . TYR A 1 200 ? -15.377 6.241 13.034 1.00 98.62 200 TYR A CA 1
ATOM 1608 C C . TYR A 1 200 ? -14.129 7.116 13.034 1.00 98.62 200 TYR A C 1
ATOM 1610 O O . TYR A 1 200 ? -13.019 6.614 13.205 1.00 98.62 200 TYR A O 1
ATOM 1618 N N . MET A 1 201 ? -14.325 8.420 12.882 1.00 97.38 201 MET A N 1
ATOM 1619 C CA . MET A 1 201 ? -13.265 9.424 12.898 1.00 97.38 201 MET A CA 1
ATOM 1620 C C . MET A 1 201 ? -13.485 10.346 14.095 1.00 97.38 201 MET A C 1
ATOM 1622 O O . MET A 1 201 ? -14.508 11.030 14.172 1.00 97.38 201 MET A O 1
ATOM 1626 N N . MET A 1 202 ? -12.555 10.338 15.049 1.00 97.00 202 MET A N 1
ATOM 1627 C CA . MET A 1 202 ? -12.702 11.055 16.316 1.00 97.00 202 MET A CA 1
ATOM 1628 C C . MET A 1 202 ? -11.654 12.156 16.473 1.00 97.00 202 MET A C 1
ATOM 1630 O O . MET A 1 202 ? -10.455 11.903 16.323 1.00 97.00 202 MET A O 1
ATOM 1634 N N . ASP A 1 203 ? -12.104 13.355 16.842 1.00 94.38 203 ASP A N 1
ATOM 1635 C CA . ASP A 1 203 ? -11.249 14.467 17.266 1.00 94.38 203 ASP A CA 1
ATOM 1636 C C . ASP A 1 203 ? -12.060 15.528 18.032 1.00 94.38 203 ASP A C 1
ATOM 1638 O O . ASP A 1 203 ? -13.291 15.532 18.019 1.00 94.38 203 ASP A O 1
ATOM 1642 N N . LEU A 1 204 ? -11.368 16.474 18.663 1.00 90.94 204 LEU A N 1
ATOM 1643 C CA . LEU A 1 204 ? -11.961 17.695 19.195 1.00 90.94 204 LEU A CA 1
ATOM 1644 C C . LEU A 1 204 ? -12.393 18.661 18.088 1.00 90.94 204 LEU A C 1
ATOM 1646 O O . LEU A 1 204 ? -13.346 19.416 18.296 1.00 90.94 204 LEU A O 1
ATOM 1650 N N . PHE A 1 205 ? -11.710 18.660 16.940 1.00 88.50 205 PHE A N 1
ATOM 1651 C CA . PHE A 1 205 ? -11.920 19.638 15.867 1.00 88.50 205 PHE A CA 1
ATOM 1652 C C . PHE A 1 205 ? -11.963 21.078 16.428 1.00 88.50 205 PHE A C 1
ATOM 1654 O O . PHE A 1 205 ? -11.062 21.494 17.156 1.00 88.50 205 PHE A O 1
ATOM 1661 N N . GLU A 1 206 ? -13.027 21.838 16.159 1.00 84.06 206 GLU A N 1
ATOM 1662 C CA . GLU A 1 206 ? -13.197 23.223 16.632 1.00 84.06 206 GLU A CA 1
ATOM 1663 C C . GLU A 1 206 ? -13.438 23.358 18.143 1.00 84.06 206 GLU A C 1
ATOM 1665 O O . GLU A 1 206 ? -13.355 24.455 18.690 1.00 84.06 206 GLU A O 1
ATOM 1670 N N . THR A 1 207 ? -13.718 22.265 18.856 1.00 75.88 207 THR A N 1
ATOM 1671 C CA . THR A 1 207 ? -13.972 22.316 20.307 1.00 75.88 207 THR A CA 1
ATOM 1672 C C . THR A 1 207 ? -12.691 22.405 21.145 1.00 75.88 207 THR A C 1
ATOM 1674 O O . THR A 1 207 ? -12.759 22.525 22.373 1.00 75.88 207 THR A O 1
ATOM 1677 N N . HIS A 1 208 ? -11.514 22.392 20.507 1.00 67.44 208 HIS A N 1
ATOM 1678 C CA . HIS A 1 208 ? -10.225 22.564 21.172 1.00 67.44 208 HIS A CA 1
ATOM 1679 C C . HIS A 1 208 ? -10.019 24.024 21.622 1.00 67.44 208 HIS A C 1
ATOM 1681 O O . HIS A 1 208 ? -9.400 24.834 20.944 1.00 67.44 208 HIS A O 1
ATOM 1687 N N . MET A 1 209 ? -10.545 24.377 22.797 1.00 56.66 209 MET A N 1
ATOM 1688 C CA . MET A 1 209 ? -10.586 25.766 23.290 1.00 56.66 209 MET A CA 1
ATOM 1689 C C . MET A 1 209 ? -9.257 26.307 23.855 1.00 56.66 209 MET A C 1
ATOM 1691 O O . MET A 1 209 ? -9.208 27.459 24.280 1.00 56.66 209 MET A O 1
ATOM 1695 N N . MET A 1 210 ? -8.189 25.501 23.913 1.00 54.44 210 MET A N 1
ATOM 1696 C CA . MET A 1 210 ? -6.956 25.857 24.639 1.00 54.44 210 MET A CA 1
ATOM 1697 C C . MET A 1 210 ? -5.824 26.400 23.753 1.00 54.44 210 MET A C 1
ATOM 1699 O O . MET A 1 210 ? -4.863 26.942 24.299 1.00 54.44 210 MET A O 1
ATOM 1703 N N . ASP A 1 211 ? -5.935 26.320 22.422 1.00 52.69 211 ASP A N 1
ATOM 1704 C CA . ASP A 1 211 ? -4.931 26.863 21.498 1.00 52.69 211 ASP A CA 1
ATOM 1705 C C . ASP A 1 211 ? -5.596 27.643 20.342 1.00 52.69 211 ASP A C 1
ATOM 1707 O O . ASP A 1 211 ? -6.237 27.037 19.480 1.00 52.69 211 ASP A O 1
ATOM 1711 N N . PRO A 1 212 ? -5.449 28.983 20.278 1.00 48.03 212 PRO A N 1
ATOM 1712 C CA . PRO A 1 212 ? -6.038 29.816 19.225 1.00 48.03 212 PRO A CA 1
ATOM 1713 C C . PRO A 1 212 ? -5.431 29.578 17.829 1.00 48.03 212 PRO A C 1
ATOM 1715 O O . PRO A 1 212 ? -5.826 30.250 16.877 1.00 48.03 212 PRO A O 1
ATOM 1718 N N . THR A 1 213 ? -4.468 28.660 17.690 1.00 50.59 213 THR A N 1
ATOM 1719 C CA . THR A 1 213 ? -3.871 28.262 16.406 1.00 50.59 213 THR A CA 1
ATOM 1720 C C . THR A 1 213 ? -4.508 27.017 15.780 1.00 50.59 213 THR A C 1
ATOM 1722 O O . THR A 1 213 ? -4.122 26.636 14.673 1.00 50.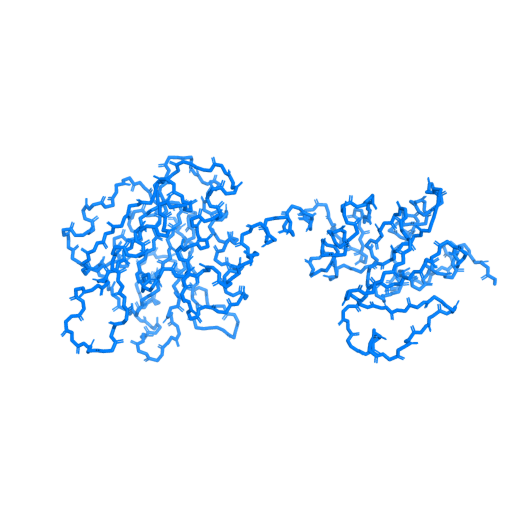59 213 THR A O 1
ATOM 1725 N N . ALA A 1 214 ? -5.500 26.394 16.429 1.00 57.25 214 ALA A N 1
ATOM 1726 C CA . ALA A 1 214 ? -6.246 25.283 15.844 1.00 57.25 214 ALA A CA 1
ATOM 1727 C C . ALA A 1 214 ? -7.044 25.755 14.609 1.00 57.25 214 ALA A C 1
ATOM 1729 O O . ALA A 1 214 ? -8.030 26.476 14.717 1.00 57.25 214 ALA A O 1
ATOM 1730 N N . THR A 1 215 ? -6.600 25.347 13.418 1.00 67.31 215 THR A N 1
ATOM 1731 C CA . THR A 1 215 ? -7.160 25.730 12.105 1.00 67.31 215 THR A CA 1
ATOM 1732 C C . THR A 1 215 ? -8.205 24.745 11.570 1.00 67.31 215 THR A C 1
ATOM 1734 O O . THR A 1 215 ? -8.467 24.706 10.371 1.00 67.31 215 THR A O 1
ATOM 1737 N N . MET A 1 216 ? -8.771 23.901 12.432 1.00 83.62 216 MET A N 1
ATOM 1738 C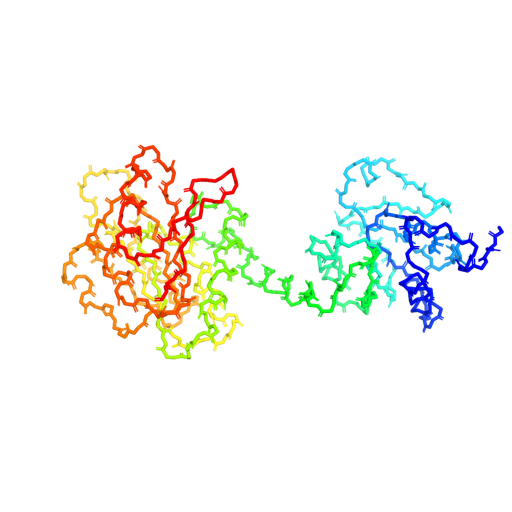 CA . MET A 1 216 ? -9.752 22.894 12.023 1.00 83.62 216 MET A CA 1
ATOM 1739 C C . MET A 1 216 ? -11.122 23.545 11.833 1.00 83.62 216 MET A C 1
ATOM 1741 O O . MET A 1 216 ? -11.531 24.329 12.679 1.00 83.62 216 MET A O 1
ATOM 1745 N N . CYS A 1 217 ? -11.833 23.185 10.763 1.00 88.12 217 CYS A N 1
ATOM 1746 C CA . CYS A 1 217 ? -13.240 23.524 10.562 1.00 88.12 217 CYS A CA 1
ATOM 1747 C C . CYS A 1 217 ? -14.045 22.226 10.446 1.00 88.12 217 CYS A C 1
ATOM 1749 O O . CYS A 1 217 ? -13.835 21.442 9.518 1.00 88.12 217 CYS A O 1
ATOM 1751 N N . THR A 1 218 ? -14.940 21.970 11.401 1.00 90.12 218 THR A N 1
ATOM 1752 C CA . THR A 1 218 ? -15.652 20.687 11.505 1.00 90.12 218 THR A CA 1
ATOM 1753 C C . THR A 1 218 ? -16.525 20.446 10.277 1.00 90.12 218 THR A C 1
ATOM 1755 O O . THR A 1 218 ? -16.512 19.351 9.716 1.00 90.12 218 THR A O 1
ATOM 1758 N N . ASP A 1 219 ? -17.231 21.484 9.820 1.00 90.94 219 ASP A N 1
ATOM 1759 C CA . ASP A 1 219 ? -18.112 21.416 8.651 1.00 90.94 219 ASP A CA 1
ATOM 1760 C C . ASP A 1 219 ? -17.328 21.144 7.362 1.00 90.94 219 ASP A C 1
ATOM 1762 O O . ASP A 1 219 ? -17.733 20.314 6.548 1.00 90.94 219 ASP A O 1
ATOM 1766 N N . GLU A 1 220 ? -16.174 21.795 7.184 1.00 91.25 220 GLU A N 1
ATOM 1767 C CA . GLU A 1 220 ? -15.306 21.564 6.027 1.00 91.25 220 GLU A CA 1
ATOM 1768 C C . GLU A 1 220 ? -14.817 20.113 5.978 1.00 91.25 220 GLU A C 1
ATOM 1770 O O . GLU A 1 220 ? -14.889 19.459 4.933 1.00 91.25 220 GLU A O 1
ATOM 1775 N N . ILE A 1 221 ? -14.346 19.595 7.113 1.00 91.62 221 ILE A N 1
ATOM 1776 C CA . ILE A 1 221 ? -13.872 18.215 7.229 1.00 91.62 221 ILE A CA 1
ATOM 1777 C C . ILE A 1 221 ? -15.018 17.239 6.938 1.00 91.62 221 ILE A C 1
ATOM 1779 O O . ILE A 1 221 ? -14.831 16.292 6.174 1.00 91.62 221 ILE A O 1
ATOM 1783 N N . ALA A 1 222 ? -16.215 17.494 7.471 1.00 92.25 222 ALA A N 1
ATOM 1784 C CA . ALA A 1 222 ? -17.390 16.665 7.226 1.00 92.25 222 ALA A CA 1
ATOM 1785 C C . ALA A 1 222 ? -17.786 16.626 5.747 1.00 92.25 222 ALA A C 1
ATOM 1787 O O . ALA A 1 222 ? -18.067 15.547 5.222 1.00 92.25 222 ALA A O 1
ATOM 1788 N N . VAL A 1 223 ? -17.783 17.769 5.055 1.00 91.88 223 VAL A N 1
ATOM 1789 C CA . VAL A 1 223 ? -18.059 17.823 3.610 1.00 91.88 223 VAL A CA 1
ATOM 1790 C C . VAL A 1 223 ? -17.030 16.994 2.847 1.00 91.88 223 VAL A C 1
ATOM 1792 O O . VAL A 1 223 ? -17.406 16.081 2.112 1.00 91.88 223 VAL A O 1
ATOM 1795 N N . ARG A 1 224 ? -15.736 17.236 3.084 1.00 91.38 224 ARG A N 1
ATOM 1796 C CA . ARG A 1 224 ? -14.649 16.519 2.398 1.00 91.38 224 ARG A CA 1
ATOM 1797 C C . ARG A 1 224 ? -14.709 15.011 2.633 1.00 91.38 224 ARG A C 1
ATOM 1799 O O . ARG A 1 224 ? -14.477 14.239 1.707 1.00 91.38 224 ARG A O 1
ATOM 1806 N N . MET A 1 225 ? -15.022 14.577 3.854 1.00 93.31 225 MET A N 1
ATOM 1807 C CA . MET A 1 225 ? -15.134 13.153 4.166 1.00 93.31 225 MET A CA 1
ATOM 1808 C C . MET A 1 225 ? -16.323 12.490 3.493 1.00 93.31 225 MET A C 1
ATOM 1810 O O . MET A 1 225 ? -16.160 11.422 2.907 1.00 93.31 225 MET A O 1
ATOM 1814 N N . ASN A 1 226 ? -17.492 13.126 3.527 1.00 90.50 226 ASN A N 1
ATOM 1815 C CA . ASN A 1 226 ? -18.696 12.565 2.919 1.00 90.50 226 ASN A CA 1
ATOM 1816 C C . ASN A 1 226 ? -18.628 12.551 1.382 1.00 90.50 226 ASN A C 1
ATOM 1818 O O . ASN A 1 226 ? -19.202 11.668 0.759 1.00 90.50 226 ASN A O 1
ATOM 1822 N N . GLU A 1 227 ? -17.883 13.462 0.745 1.00 91.38 227 GLU A N 1
ATOM 1823 C CA . GLU A 1 227 ? -17.594 13.374 -0.699 1.00 91.38 227 GLU A CA 1
ATOM 1824 C C . GLU A 1 227 ? -16.736 12.144 -1.050 1.00 91.38 227 GLU A C 1
ATOM 1826 O O . GLU A 1 227 ? -16.796 11.579 -2.155 1.00 91.38 227 GLU A O 1
ATOM 1831 N N . VAL A 1 228 ? -15.914 11.715 -0.095 1.00 93.56 228 VAL A N 1
ATOM 1832 C CA . VAL A 1 228 ? -14.973 10.619 -0.273 1.00 93.56 228 VAL A CA 1
ATOM 1833 C C . VAL A 1 228 ? -15.602 9.293 0.081 1.00 93.56 228 VAL A C 1
ATOM 1835 O O . VAL A 1 228 ? -15.406 8.365 -0.686 1.00 93.56 228 VAL A O 1
ATOM 1838 N N . TYR A 1 229 ? -16.330 9.159 1.184 1.00 97.00 229 TYR A N 1
ATOM 1839 C CA . TYR A 1 229 ? -16.875 7.880 1.627 1.00 97.00 229 TYR A CA 1
ATOM 1840 C C . TYR A 1 229 ? -18.174 8.072 2.412 1.00 97.00 229 TYR A C 1
ATOM 1842 O O . TYR A 1 229 ? -18.205 8.784 3.410 1.00 97.00 229 TYR A O 1
ATOM 1850 N N . ASP A 1 230 ? -19.232 7.380 1.992 1.00 96.38 230 ASP A N 1
ATOM 1851 C CA . ASP A 1 230 ? -20.598 7.614 2.487 1.00 96.38 230 ASP A CA 1
ATOM 1852 C C . ASP A 1 230 ? -20.842 7.087 3.914 1.00 96.38 230 ASP A C 1
ATOM 1854 O O . ASP A 1 230 ? -21.882 7.351 4.514 1.00 96.38 230 ASP A O 1
ATOM 1858 N N . HIS A 1 231 ? -19.905 6.307 4.463 1.00 97.12 231 HIS A N 1
ATOM 1859 C CA . HIS A 1 231 ? -20.053 5.627 5.754 1.00 97.12 231 HIS A CA 1
ATOM 1860 C C . HIS A 1 231 ? -19.065 6.137 6.812 1.00 97.12 231 HIS A C 1
ATOM 1862 O O . HIS A 1 231 ? -18.612 5.368 7.664 1.00 97.12 231 HIS A O 1
ATOM 1868 N N . VAL A 1 232 ? -18.710 7.424 6.756 1.00 97.50 232 VAL A N 1
ATOM 1869 C CA . VAL A 1 232 ? -17.929 8.085 7.811 1.00 97.50 232 VAL A CA 1
ATOM 1870 C C . VAL A 1 232 ? -18.861 8.567 8.920 1.00 97.50 232 VAL A C 1
ATOM 1872 O O . VAL A 1 232 ? -19.810 9.306 8.672 1.00 97.50 232 VAL A O 1
ATOM 1875 N N . GLU A 1 233 ? -18.566 8.193 10.164 1.00 97.12 233 GLU A N 1
ATOM 1876 C CA . GLU A 1 233 ? -19.173 8.799 11.344 1.00 97.12 233 GLU A CA 1
ATOM 1877 C C . GLU A 1 233 ? -18.133 9.648 12.082 1.00 97.12 233 GLU A C 1
ATOM 1879 O O . GLU A 1 233 ? -17.218 9.131 12.726 1.00 97.12 233 GLU A O 1
ATOM 1884 N N . MET A 1 234 ? -18.304 10.970 12.017 1.00 96.31 234 MET A N 1
ATOM 1885 C CA . MET A 1 234 ? -17.492 11.905 12.791 1.00 96.31 234 MET A CA 1
ATOM 1886 C C . MET A 1 234 ? -17.994 12.003 14.233 1.00 96.31 234 MET A C 1
ATOM 1888 O O . MET A 1 234 ? -19.177 12.260 14.499 1.00 96.31 234 MET A O 1
ATOM 1892 N N . ILE A 1 235 ? -17.073 11.834 15.178 1.00 96.62 235 ILE A N 1
ATOM 1893 C CA . ILE A 1 235 ? -17.321 11.992 16.608 1.00 96.62 235 ILE A CA 1
ATOM 1894 C C . ILE A 1 235 ? -16.507 13.184 17.105 1.00 96.62 235 ILE A C 1
ATOM 1896 O O . ILE A 1 235 ? -15.293 13.096 17.268 1.00 96.62 235 ILE A O 1
ATOM 1900 N N . VAL A 1 236 ? -17.204 14.300 17.325 1.00 94.50 236 VAL A N 1
ATOM 1901 C CA . VAL A 1 236 ? -16.626 15.545 17.838 1.00 94.50 236 VAL A CA 1
ATOM 1902 C C . VAL A 1 236 ? -16.613 15.503 19.361 1.00 94.50 236 VAL A C 1
ATOM 1904 O O . VAL A 1 236 ? -17.677 15.430 19.982 1.00 94.50 236 VAL A O 1
ATOM 1907 N N . GLY A 1 237 ? -15.425 15.557 19.953 1.00 92.44 237 GLY A N 1
ATOM 1908 C CA . GLY A 1 237 ? -15.232 15.596 21.397 1.00 92.44 237 GLY A CA 1
ATOM 1909 C C . GLY A 1 237 ? -13.939 14.923 21.842 1.00 92.44 237 GLY A C 1
ATOM 1910 O O . GLY A 1 237 ? -13.098 14.520 21.039 1.00 92.44 237 GLY A O 1
ATOM 1911 N N . LEU A 1 238 ? -13.764 14.828 23.158 1.00 91.69 238 LEU A N 1
ATOM 1912 C CA . LEU A 1 238 ? -12.609 14.161 23.745 1.00 91.69 238 LEU A CA 1
ATOM 1913 C C . LEU A 1 238 ? -12.653 12.656 23.445 1.00 91.69 238 LEU A C 1
ATOM 1915 O O . LEU A 1 238 ? -13.664 11.990 23.657 1.00 91.69 238 LEU A O 1
ATOM 1919 N N . VAL A 1 239 ? -11.531 12.105 22.986 1.00 91.94 239 VAL A N 1
ATOM 1920 C CA . VAL A 1 239 ? -11.424 10.681 22.619 1.00 91.94 239 VAL A CA 1
ATOM 1921 C C . VAL A 1 239 ? -11.491 9.727 23.814 1.00 91.94 239 VAL A C 1
ATOM 1923 O O . VAL A 1 239 ? -11.665 8.526 23.634 1.00 91.94 239 VAL A O 1
ATOM 1926 N N . ASP A 1 240 ? -11.335 10.245 25.030 1.00 92.38 240 ASP A N 1
ATOM 1927 C CA . ASP A 1 240 ? -11.442 9.521 26.293 1.00 92.38 240 ASP A CA 1
ATOM 1928 C C . ASP A 1 240 ? -12.759 9.811 27.036 1.00 92.38 240 ASP A C 1
ATOM 1930 O O . ASP A 1 240 ? -12.999 9.228 28.096 1.00 92.38 240 ASP A O 1
ATOM 1934 N N . ASP A 1 241 ? -13.644 10.644 26.471 1.00 95.12 241 ASP A N 1
ATOM 1935 C CA . ASP A 1 241 ? -14.979 10.894 27.015 1.00 95.12 241 ASP A CA 1
ATOM 1936 C C . ASP A 1 241 ? -15.889 9.671 26.786 1.00 95.12 241 ASP A C 1
ATOM 1938 O O . ASP A 1 241 ? -16.135 9.287 25.634 1.00 95.12 241 ASP A O 1
ATOM 1942 N N . PRO A 1 242 ? -16.461 9.074 27.852 1.00 95.69 242 PRO A N 1
ATOM 1943 C CA . PRO A 1 242 ? -17.406 7.967 27.739 1.00 95.69 242 PRO A CA 1
ATOM 1944 C C . PRO A 1 242 ? -18.579 8.225 26.784 1.00 95.69 242 PRO A C 1
ATOM 1946 O O . PRO A 1 242 ? -19.040 7.289 26.131 1.00 95.69 242 PRO A O 1
ATOM 1949 N N . ALA A 1 243 ? -19.067 9.465 26.677 1.00 96.44 243 ALA A N 1
ATOM 1950 C CA . ALA A 1 243 ? -20.150 9.821 25.763 1.00 96.44 243 ALA A CA 1
ATOM 1951 C C . ALA A 1 243 ? -19.714 9.732 24.293 1.00 96.44 243 ALA A C 1
ATOM 1953 O O . ALA A 1 243 ? -20.487 9.264 23.455 1.00 96.44 243 ALA A O 1
ATOM 1954 N N . CYS A 1 244 ? -18.473 10.121 23.985 1.00 96.62 244 CYS A N 1
ATOM 1955 C CA . CYS A 1 244 ? -17.896 9.980 22.650 1.00 96.62 244 CYS A CA 1
ATOM 1956 C C . CYS A 1 244 ? -17.634 8.507 22.322 1.00 96.62 244 CYS A C 1
ATOM 1958 O O . CYS A 1 244 ? -18.057 8.021 21.274 1.00 96.62 244 CYS A O 1
ATOM 1960 N N . LEU A 1 245 ? -17.021 7.769 23.251 1.00 97.50 245 LEU A N 1
ATOM 1961 C CA . LEU A 1 245 ? -16.736 6.339 23.100 1.00 97.50 245 LEU A CA 1
ATOM 1962 C C . LEU A 1 245 ? -18.009 5.507 22.891 1.00 97.50 245 LEU A C 1
ATOM 1964 O O . LEU A 1 245 ? -18.038 4.608 22.054 1.00 97.50 245 LEU A O 1
ATOM 1968 N N . ALA A 1 246 ? -19.099 5.842 23.587 1.00 97.25 246 ALA A N 1
ATOM 1969 C CA . ALA A 1 246 ? -20.380 5.150 23.459 1.00 97.25 246 ALA A CA 1
ATOM 1970 C C . ALA A 1 246 ? -21.025 5.275 22.067 1.00 97.25 246 ALA A C 1
ATOM 1972 O O . ALA A 1 246 ? -21.978 4.544 21.786 1.00 97.25 246 ALA A O 1
ATOM 1973 N N . ARG A 1 247 ? -20.554 6.184 21.203 1.00 98.06 247 ARG A N 1
ATOM 1974 C CA . ARG A 1 247 ? -21.039 6.314 19.821 1.00 98.06 247 ARG A CA 1
ATOM 1975 C C . ARG A 1 247 ? -20.447 5.269 18.883 1.00 98.06 247 ARG A C 1
ATOM 1977 O O . ARG A 1 247 ? -21.119 4.883 17.933 1.00 98.06 247 ARG A O 1
ATOM 1984 N N . VAL A 1 248 ? -19.249 4.765 19.170 1.00 97.94 248 VAL A N 1
ATOM 1985 C CA . VAL A 1 248 ? -18.632 3.692 18.386 1.00 97.94 248 VAL A CA 1
ATOM 1986 C C . VAL A 1 248 ? -19.388 2.388 18.654 1.00 97.94 248 VAL A C 1
ATOM 1988 O O . VAL A 1 248 ? -19.516 1.947 19.799 1.00 97.94 248 VAL A O 1
ATOM 1991 N N . ARG A 1 249 ? -19.944 1.781 17.599 1.00 95.25 2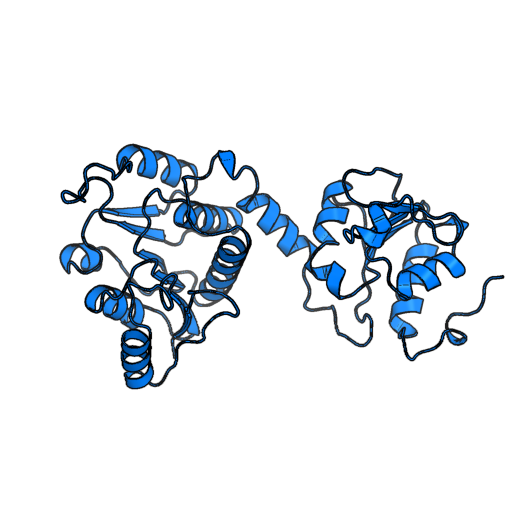49 ARG A N 1
ATOM 1992 C CA . ARG A 1 249 ? -20.762 0.564 17.691 1.00 95.25 249 ARG A CA 1
ATOM 1993 C C . ARG A 1 249 ? -20.066 -0.622 17.041 1.00 95.25 249 ARG A C 1
ATOM 1995 O O . ARG A 1 249 ? -19.462 -0.508 15.977 1.00 95.25 249 ARG A O 1
ATOM 2002 N N . GLY A 1 250 ? -20.269 -1.785 17.655 1.00 93.25 250 GLY A N 1
ATOM 2003 C CA . GLY A 1 250 ? -19.789 -3.057 17.131 1.00 93.25 250 GLY A CA 1
ATOM 2004 C C . GLY A 1 250 ? -18.279 -3.254 17.296 1.00 93.25 250 GLY A C 1
ATOM 2005 O O . GLY A 1 250 ? -17.590 -2.396 17.845 1.00 93.25 250 GLY A O 1
ATOM 2006 N N . PRO A 1 251 ? -17.769 -4.417 16.868 1.00 97.94 251 PRO A N 1
ATOM 2007 C CA . PRO A 1 251 ? -16.350 -4.728 16.939 1.00 97.94 251 PRO A CA 1
ATOM 2008 C C . PRO A 1 251 ? -15.545 -3.922 15.912 1.00 97.94 251 PRO A C 1
ATOM 2010 O O . PRO A 1 251 ? -16.059 -3.571 14.850 1.00 97.94 251 PRO A O 1
ATOM 2013 N N . LEU A 1 252 ? -14.263 -3.693 16.195 1.00 98.75 252 LEU A N 1
ATOM 2014 C CA . LEU A 1 252 ? -13.334 -3.014 15.290 1.00 98.75 252 LEU A CA 1
ATOM 2015 C C . LEU A 1 252 ? -12.421 -4.023 14.589 1.00 98.75 252 LEU A C 1
ATOM 2017 O O . LEU A 1 252 ? -11.854 -4.903 15.234 1.00 98.75 252 LEU A O 1
ATOM 2021 N N . CYS A 1 253 ? -12.233 -3.890 13.277 1.00 98.75 253 CYS A N 1
ATOM 2022 C CA . CYS A 1 253 ? -11.242 -4.679 12.536 1.00 98.75 253 CYS A CA 1
ATOM 2023 C C . CYS A 1 253 ? -9.911 -3.950 12.342 1.00 98.75 253 CYS A C 1
ATOM 2025 O O . CYS A 1 253 ? -8.927 -4.576 11.961 1.00 98.75 253 CYS A O 1
ATOM 2027 N N . PHE A 1 254 ? -9.877 -2.642 12.580 1.00 98.81 254 PHE A N 1
ATOM 2028 C CA . PHE A 1 254 ? -8.680 -1.813 12.520 1.00 98.81 254 PHE A CA 1
ATOM 2029 C C . PHE A 1 254 ? -8.866 -0.587 13.415 1.00 98.81 254 PHE A C 1
ATOM 2031 O O . PHE A 1 254 ? -9.963 -0.023 13.464 1.00 98.81 254 PHE A O 1
ATOM 2038 N N . ALA A 1 255 ? -7.798 -0.169 14.094 1.00 98.69 255 ALA A N 1
ATOM 2039 C CA . ALA A 1 255 ? -7.773 1.093 14.818 1.00 98.69 255 ALA A CA 1
ATOM 2040 C C . ALA A 1 255 ? -6.443 1.834 14.615 1.00 98.69 255 ALA A C 1
ATOM 2042 O O . ALA A 1 255 ? -5.366 1.241 14.704 1.00 98.69 255 ALA A O 1
ATOM 2043 N N . HIS A 1 256 ? -6.537 3.141 14.387 1.00 98.69 256 HIS A N 1
ATOM 2044 C CA . HIS A 1 256 ? -5.419 4.075 14.335 1.00 98.69 256 HIS A CA 1
ATOM 2045 C C . HIS A 1 256 ? -5.525 5.066 15.500 1.00 98.69 256 HIS A C 1
ATOM 2047 O O . HIS A 1 256 ? -6.531 5.755 15.643 1.00 98.69 256 HIS A O 1
ATOM 2053 N N . ILE A 1 257 ? -4.513 5.113 16.360 1.00 97.69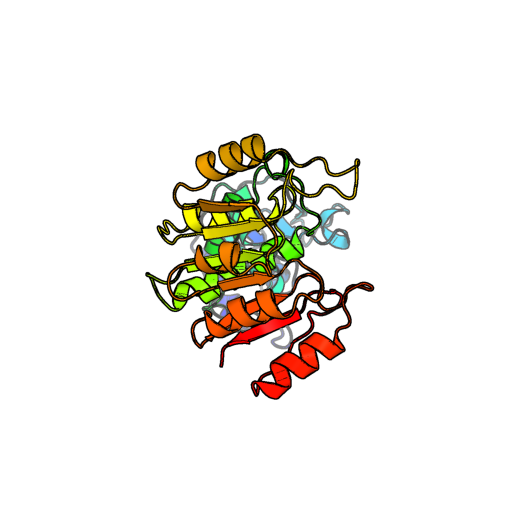 257 ILE A N 1
ATOM 2054 C CA . ILE A 1 257 ? -4.442 6.025 17.502 1.00 97.69 257 ILE A CA 1
ATOM 2055 C C . ILE A 1 257 ? -3.328 7.024 17.221 1.00 97.69 257 ILE A C 1
ATOM 2057 O O . ILE A 1 257 ? -2.158 6.757 17.503 1.00 97.69 257 ILE A O 1
ATOM 2061 N N . ASP A 1 258 ? -3.701 8.173 16.674 1.00 95.62 258 ASP A N 1
ATOM 2062 C CA . ASP A 1 258 ? -2.802 9.290 16.392 1.00 95.62 258 ASP A CA 1
ATOM 2063 C C . ASP A 1 258 ? -2.872 10.324 17.519 1.00 95.62 258 ASP A C 1
ATOM 2065 O O . ASP A 1 258 ? -3.240 11.487 17.383 1.00 95.62 258 ASP A O 1
ATOM 2069 N N . LEU A 1 259 ? -2.566 9.839 18.718 1.00 91.25 259 LEU A N 1
ATOM 2070 C CA . LEU A 1 259 ? -2.586 10.616 19.945 1.00 91.25 259 LEU A CA 1
ATOM 2071 C C . LEU A 1 259 ? -1.431 10.186 20.833 1.00 91.25 259 LEU A C 1
ATOM 2073 O O . LEU A 1 259 ? -0.926 9.066 20.735 1.00 91.25 259 LEU A O 1
ATOM 2077 N N . GLY A 1 260 ? -1.053 11.064 21.759 1.00 91.31 260 GLY A N 1
ATOM 2078 C CA . GLY A 1 260 ? -0.219 10.668 22.885 1.00 91.31 260 GLY A CA 1
ATOM 2079 C C . GLY A 1 260 ? -0.919 9.664 23.812 1.00 91.31 260 GLY A C 1
ATOM 2080 O O . GLY A 1 260 ? -1.957 9.081 23.504 1.00 91.31 260 GLY A O 1
ATOM 2081 N N . TRP A 1 261 ? -0.348 9.460 24.998 1.00 92.44 261 TRP A N 1
ATOM 2082 C CA . TRP A 1 261 ? -0.923 8.543 25.981 1.00 92.44 261 TRP A CA 1
ATOM 2083 C C . TRP A 1 261 ? -2.305 9.014 26.471 1.00 92.44 261 TRP A C 1
ATOM 2085 O O . TRP A 1 261 ? -2.391 9.956 27.258 1.00 92.44 261 TRP A O 1
ATOM 2095 N N . GLN A 1 262 ? -3.362 8.316 26.046 1.00 92.75 262 GLN A N 1
ATOM 2096 C CA . GLN A 1 262 ? -4.752 8.510 26.474 1.00 92.75 262 GLN A CA 1
ATOM 2097 C C . GLN A 1 262 ? -5.358 7.160 26.874 1.00 92.75 262 GLN A C 1
ATOM 2099 O O . GLN A 1 262 ? -5.959 6.457 26.061 1.00 92.75 262 GLN A O 1
ATOM 2104 N N . GLU A 1 263 ? -5.146 6.754 28.129 1.00 94.50 263 GLU A N 1
ATOM 2105 C CA . GLU A 1 263 ? -5.464 5.393 28.581 1.00 94.50 263 GLU A CA 1
ATOM 2106 C C . GLU A 1 263 ? -6.932 4.978 28.367 1.00 94.50 263 GLU A C 1
ATOM 2108 O O . GLU A 1 263 ? -7.139 3.860 27.890 1.00 94.50 263 GLU A O 1
ATOM 2113 N N . PRO A 1 264 ? -7.959 5.799 28.678 1.00 96.38 264 PRO A N 1
ATOM 2114 C CA . PRO A 1 264 ? -9.345 5.358 28.519 1.00 96.38 264 PRO A CA 1
ATOM 2115 C C . PRO A 1 264 ? -9.718 5.112 27.051 1.00 96.38 264 PRO A C 1
ATOM 2117 O O . PRO A 1 264 ? -10.316 4.080 26.746 1.00 96.38 264 PRO A O 1
ATOM 2120 N N . GLY A 1 265 ? -9.296 5.997 26.139 1.00 96.50 265 GLY A N 1
ATOM 2121 C CA . GLY A 1 265 ? -9.497 5.824 24.697 1.00 96.50 265 GLY A CA 1
ATOM 2122 C C . GLY A 1 265 ? -8.748 4.605 24.149 1.00 96.50 265 GLY A C 1
ATOM 2123 O O . GLY A 1 265 ? -9.336 3.768 23.463 1.00 96.50 265 GLY A O 1
ATOM 2124 N N . LEU A 1 266 ? -7.480 4.426 24.542 1.00 97.06 266 LEU A N 1
ATOM 2125 C CA . LEU A 1 266 ? -6.678 3.258 24.160 1.00 97.06 266 LEU A CA 1
ATOM 2126 C C . LEU A 1 266 ? -7.294 1.944 24.662 1.00 97.06 266 LEU A C 1
ATOM 2128 O O . LEU A 1 266 ? -7.343 0.954 23.931 1.00 97.06 266 LEU A O 1
ATOM 2132 N N . ARG A 1 267 ? -7.780 1.931 25.909 1.00 97.81 267 ARG A N 1
ATOM 2133 C CA . ARG A 1 267 ? -8.485 0.794 26.509 1.00 97.81 267 ARG A CA 1
ATOM 2134 C C . ARG A 1 267 ? -9.741 0.450 25.732 1.00 97.81 267 ARG A C 1
ATOM 2136 O O . ARG A 1 267 ? -9.910 -0.711 25.377 1.00 97.81 267 ARG A O 1
ATOM 2143 N N . PHE A 1 268 ? -10.568 1.445 25.427 1.00 98.31 268 PHE A N 1
ATOM 2144 C CA . PHE A 1 268 ? -11.768 1.245 24.628 1.00 98.31 268 PHE A CA 1
ATOM 2145 C C . PHE A 1 268 ? -11.447 0.647 23.255 1.00 98.31 268 PHE A C 1
ATOM 2147 O O . PHE A 1 268 ? -12.024 -0.376 22.883 1.00 98.31 268 PHE A O 1
ATOM 2154 N N . ALA A 1 269 ? -10.501 1.244 22.523 1.00 98.00 269 ALA A N 1
ATOM 2155 C CA . ALA A 1 269 ? -10.102 0.749 21.211 1.00 98.00 269 ALA A CA 1
ATOM 2156 C C . ALA A 1 269 ? -9.611 -0.703 21.308 1.00 98.00 269 ALA A C 1
ATOM 2158 O O . ALA A 1 269 ? -10.079 -1.568 20.570 1.00 98.00 269 ALA A O 1
ATOM 2159 N N . TRP A 1 270 ? -8.740 -1.003 22.276 1.00 98.06 270 TRP A N 1
ATOM 2160 C CA . TRP A 1 270 ? -8.234 -2.357 22.496 1.00 98.06 270 TRP A CA 1
ATOM 2161 C C . TRP A 1 270 ? -9.329 -3.374 22.821 1.00 98.06 270 TRP A C 1
ATOM 2163 O O . TRP A 1 270 ? -9.302 -4.488 22.296 1.00 98.06 270 TRP A O 1
ATOM 2173 N N . ASP A 1 271 ? -10.261 -3.030 23.704 1.00 97.62 271 ASP A N 1
ATOM 2174 C CA . ASP A 1 271 ? -11.316 -3.941 24.151 1.00 97.62 271 ASP A CA 1
ATOM 2175 C C . ASP A 1 271 ? -12.365 -4.185 23.052 1.00 97.62 271 ASP A C 1
ATOM 2177 O O . ASP A 1 271 ? -13.003 -5.236 23.040 1.00 97.62 271 ASP A O 1
ATOM 2181 N N . THR A 1 272 ? -12.483 -3.263 22.091 1.00 98.25 272 THR A N 1
ATOM 2182 C CA . THR A 1 272 ? -13.426 -3.346 20.962 1.00 98.25 272 THR A CA 1
ATOM 2183 C C . THR A 1 272 ? -12.818 -4.018 19.720 1.00 98.25 272 THR A C 1
ATOM 2185 O O . THR A 1 272 ? -13.550 -4.515 18.861 1.00 98.25 272 THR A O 1
ATOM 2188 N N . LEU A 1 273 ? -11.487 -4.070 19.602 1.00 98.38 273 LEU A N 1
ATOM 2189 C CA . LEU A 1 273 ? -10.796 -4.733 18.492 1.00 98.38 273 LEU A CA 1
ATOM 2190 C C . LEU A 1 273 ? -11.032 -6.249 18.470 1.00 98.38 273 LEU A C 1
ATOM 2192 O O . LEU A 1 273 ? -10.916 -6.938 19.487 1.00 98.38 273 LEU A O 1
ATOM 2196 N N . LEU A 1 274 ? -11.284 -6.777 17.272 1.00 98.56 274 LEU A N 1
ATOM 2197 C CA . LEU A 1 274 ? -11.310 -8.212 17.005 1.00 98.56 274 LEU A CA 1
ATOM 2198 C C . LEU A 1 274 ? -9.933 -8.845 17.250 1.00 98.56 274 LEU A C 1
ATOM 2200 O O . LEU A 1 274 ? -8.917 -8.225 16.931 1.00 98.56 274 LEU A O 1
ATOM 2204 N N . PRO A 1 275 ? -9.865 -10.103 17.719 1.00 98.00 275 PRO A N 1
ATOM 2205 C CA . PRO A 1 275 ? -8.635 -10.889 17.666 1.00 98.00 275 PRO A CA 1
ATOM 2206 C C . PRO A 1 275 ? -8.029 -10.891 16.256 1.00 98.00 275 PRO A C 1
ATOM 2208 O O . PRO A 1 275 ? -8.737 -11.051 15.262 1.00 98.00 275 PRO A O 1
ATOM 2211 N N . GLY A 1 276 ? -6.717 -10.682 16.167 1.00 97.50 276 GLY A N 1
ATOM 2212 C CA . GLY A 1 276 ? -5.975 -10.519 14.916 1.00 97.50 276 GLY A CA 1
ATOM 2213 C C . GLY A 1 276 ? -5.998 -9.106 14.324 1.00 97.50 276 GLY A C 1
ATOM 2214 O O . GLY A 1 276 ? -5.230 -8.841 13.401 1.00 97.50 276 GLY A O 1
ATOM 2215 N N . ALA A 1 277 ? -6.823 -8.184 14.837 1.00 98.44 277 ALA A N 1
ATOM 2216 C CA . ALA A 1 277 ? -6.910 -6.827 14.303 1.00 98.44 277 ALA A CA 1
ATOM 2217 C C . ALA A 1 277 ? -5.633 -6.014 14.583 1.00 98.44 277 ALA A C 1
ATOM 2219 O O . ALA A 1 277 ? -5.128 -6.043 15.715 1.00 98.44 277 ALA A O 1
ATOM 2220 N N . PRO A 1 278 ? -5.110 -5.277 13.583 1.00 98.50 278 PRO A N 1
ATOM 2221 C CA . PRO A 1 278 ? -4.021 -4.340 13.796 1.00 98.50 278 PRO A CA 1
ATOM 2222 C C . PRO A 1 278 ? -4.501 -3.071 14.511 1.00 98.50 278 PRO A C 1
ATOM 2224 O O . PRO A 1 278 ? -5.549 -2.504 14.193 1.00 98.50 278 PRO A O 1
ATOM 2227 N N . LEU A 1 279 ? -3.674 -2.612 15.445 1.00 98.62 279 LEU A N 1
ATOM 2228 C CA . LEU A 1 279 ? -3.748 -1.330 16.132 1.00 98.62 279 LEU A CA 1
ATOM 2229 C C . LEU A 1 279 ? -2.453 -0.563 15.851 1.00 98.62 279 LEU A C 1
ATOM 2231 O O . LEU A 1 279 ? -1.374 -0.998 16.266 1.00 98.62 279 LEU A O 1
ATOM 2235 N N . LEU A 1 280 ? -2.560 0.563 15.152 1.00 98.56 280 LEU A N 1
ATOM 2236 C CA . LEU A 1 280 ? -1.441 1.465 14.892 1.00 98.56 280 LEU A CA 1
ATOM 2237 C C . LEU A 1 280 ? -1.442 2.592 15.929 1.00 98.56 280 LEU A C 1
ATOM 2239 O O . LEU A 1 280 ? -2.453 3.258 16.113 1.00 98.56 280 LEU A O 1
ATOM 2243 N N . LEU A 1 281 ? -0.312 2.799 16.595 1.00 97.81 281 LEU A N 1
ATOM 2244 C CA . LEU A 1 281 ? -0.065 3.876 17.552 1.00 97.81 281 LEU A CA 1
ATOM 2245 C C . LEU A 1 281 ? 0.869 4.886 16.880 1.00 97.81 281 LEU A C 1
ATOM 2247 O O . LEU A 1 281 ? 2.071 4.618 16.807 1.00 97.81 281 LEU A O 1
ATOM 2251 N N . ASP A 1 282 ? 0.360 6.012 16.375 1.00 95.88 282 ASP A N 1
ATOM 2252 C CA . ASP A 1 282 ? 1.195 6.923 15.576 1.00 95.88 282 ASP A CA 1
ATOM 2253 C C . ASP A 1 282 ? 2.301 7.558 16.422 1.00 95.88 282 ASP A C 1
ATOM 2255 O O . ASP A 1 282 ? 3.467 7.570 16.042 1.00 95.88 282 ASP A O 1
ATOM 2259 N N . ASN A 1 283 ? 1.950 7.970 17.642 1.00 94.62 283 ASN A N 1
ATOM 2260 C CA . ASN A 1 283 ? 2.825 8.726 18.533 1.00 94.62 283 ASN A CA 1
ATOM 2261 C C . ASN A 1 283 ? 3.528 7.866 19.599 1.00 94.62 283 ASN A C 1
ATOM 2263 O O . ASN A 1 283 ? 3.970 8.400 20.612 1.00 94.62 283 ASN A O 1
ATOM 2267 N N . TYR A 1 284 ? 3.667 6.548 19.414 1.00 95.38 284 TYR A N 1
ATOM 2268 C CA . TYR A 1 284 ? 4.252 5.646 20.429 1.00 95.38 284 TYR A CA 1
ATOM 2269 C C . TYR A 1 284 ? 5.649 6.071 20.921 1.00 95.38 284 TYR A C 1
ATOM 2271 O O . TYR A 1 284 ? 5.973 5.910 22.094 1.00 95.38 284 TYR A O 1
ATOM 2279 N N . GLY A 1 285 ? 6.492 6.588 20.027 1.00 90.75 285 GLY A N 1
ATOM 2280 C CA . GLY A 1 285 ? 7.849 7.067 20.292 1.00 90.75 285 GLY A CA 1
ATOM 2281 C C . GLY A 1 285 ? 7.974 8.588 20.384 1.00 90.75 285 GLY A C 1
ATOM 2282 O O . GLY A 1 285 ? 9.097 9.089 20.434 1.00 90.75 285 GLY A O 1
ATOM 2283 N N . HIS A 1 286 ? 6.860 9.323 20.363 1.00 89.75 286 HIS A N 1
ATOM 2284 C CA . HIS A 1 286 ? 6.874 10.781 20.407 1.00 89.75 286 HIS A CA 1
ATOM 2285 C C . HIS A 1 286 ? 7.288 11.286 21.801 1.00 89.75 286 HIS A C 1
ATOM 2287 O O . HIS A 1 286 ? 6.945 10.692 22.820 1.00 89.75 286 HIS A O 1
ATOM 2293 N N . LEU A 1 287 ? 7.997 12.419 21.882 1.00 79.50 287 LEU A N 1
ATOM 2294 C CA . LEU A 1 287 ? 8.532 12.946 23.153 1.00 79.50 287 LEU A CA 1
ATOM 2295 C C . LEU A 1 287 ? 7.447 13.224 24.208 1.00 79.50 287 LEU A C 1
ATOM 2297 O O . LEU A 1 287 ? 7.704 13.104 25.404 1.00 79.50 287 LEU A O 1
ATOM 2301 N N . ALA A 1 288 ? 6.237 13.574 23.768 1.00 75.31 288 ALA A N 1
ATOM 2302 C CA . ALA A 1 288 ? 5.091 13.823 24.645 1.00 75.31 288 ALA A CA 1
ATOM 2303 C C . ALA A 1 288 ? 4.321 12.545 25.045 1.00 75.31 288 ALA A C 1
ATOM 2305 O O . ALA A 1 288 ? 3.345 12.621 25.788 1.00 75.31 288 ALA A O 1
ATOM 2306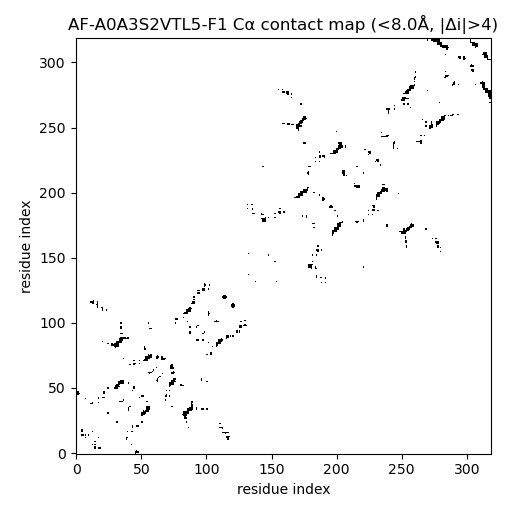 N N . ALA A 1 289 ? 4.734 11.374 24.557 1.00 86.38 289 ALA A N 1
ATOM 2307 C CA . ALA A 1 289 ? 4.031 10.109 24.711 1.00 86.38 289 ALA A CA 1
ATOM 2308 C C . ALA A 1 289 ? 5.009 9.037 25.230 1.00 86.38 289 ALA A C 1
ATOM 2310 O O . ALA A 1 289 ? 5.756 8.450 24.454 1.00 86.38 289 ALA A O 1
ATOM 2311 N N . PRO A 1 290 ? 5.058 8.787 26.550 1.00 90.12 290 PRO A N 1
ATOM 2312 C CA . PRO A 1 290 ? 6.037 7.873 27.130 1.00 90.12 290 PRO A CA 1
ATOM 2313 C C . PRO A 1 290 ? 5.821 6.429 26.629 1.00 90.12 290 PRO A C 1
ATOM 2315 O O . PRO A 1 290 ? 4.814 5.824 27.008 1.00 90.12 290 PRO A O 1
ATOM 2318 N N . PRO A 1 291 ? 6.763 5.831 25.866 1.00 93.88 291 PRO A N 1
ATOM 2319 C CA . PRO A 1 291 ? 6.576 4.498 25.279 1.00 93.88 291 PRO A CA 1
ATOM 2320 C C . PRO A 1 291 ? 6.295 3.415 26.329 1.00 93.88 291 PRO A C 1
ATOM 2322 O O . PRO A 1 291 ? 5.437 2.561 26.133 1.00 93.88 291 PRO A O 1
ATOM 2325 N N . TRP A 1 292 ? 6.946 3.523 27.493 1.00 95.12 292 TRP A N 1
ATOM 2326 C CA . TRP A 1 292 ? 6.811 2.576 28.601 1.00 95.12 292 TRP A CA 1
ATOM 2327 C C . TRP A 1 292 ? 5.373 2.435 29.119 1.00 95.12 292 TRP A C 1
ATOM 2329 O O . TRP A 1 292 ? 5.002 1.358 29.565 1.00 95.12 292 TRP A O 1
ATOM 2339 N N . ARG A 1 293 ? 4.528 3.475 29.019 1.00 95.88 293 ARG A N 1
ATOM 2340 C CA . ARG A 1 293 ? 3.114 3.359 29.421 1.00 95.88 293 ARG A CA 1
ATOM 2341 C C . ARG A 1 293 ? 2.317 2.478 28.469 1.00 95.88 293 ARG A C 1
ATOM 2343 O O . ARG A 1 293 ? 1.477 1.696 28.909 1.00 95.88 293 ARG A O 1
ATOM 2350 N N . PHE A 1 294 ? 2.585 2.603 27.170 1.00 97.00 294 PHE A N 1
ATOM 2351 C CA . PHE A 1 294 ? 2.009 1.708 26.174 1.00 97.00 294 PHE A CA 1
ATOM 2352 C C . PHE A 1 294 ? 2.523 0.285 26.388 1.00 97.00 294 PHE A C 1
ATOM 2354 O O . PHE A 1 294 ? 1.717 -0.641 26.417 1.00 97.00 294 PHE A O 1
ATOM 2361 N N . ASP A 1 295 ? 3.830 0.118 26.601 1.00 97.44 295 ASP A N 1
ATOM 2362 C CA . ASP A 1 295 ? 4.433 -1.193 26.849 1.00 97.44 295 ASP A CA 1
ATOM 2363 C C . ASP A 1 295 ? 3.777 -1.882 28.057 1.00 97.44 295 ASP A C 1
ATOM 2365 O O . ASP A 1 295 ? 3.218 -2.965 27.890 1.00 97.44 295 ASP A O 1
ATOM 2369 N N . ASP A 1 296 ? 3.709 -1.221 29.220 1.00 97.62 296 ASP A N 1
ATOM 2370 C CA . ASP A 1 296 ? 3.054 -1.742 30.431 1.00 97.62 296 ASP A CA 1
ATOM 2371 C C . ASP A 1 296 ? 1.591 -2.142 30.169 1.00 97.62 296 ASP A C 1
ATOM 2373 O O . ASP A 1 296 ? 1.120 -3.201 30.597 1.00 97.62 296 ASP A O 1
ATOM 2377 N N . PHE A 1 297 ? 0.854 -1.307 29.429 1.00 97.62 297 PHE A N 1
ATOM 2378 C CA . PHE A 1 297 ? -0.542 -1.562 29.088 1.00 97.62 297 PHE A CA 1
ATOM 2379 C C . PHE A 1 297 ? -0.717 -2.833 28.254 1.00 97.62 297 PHE A C 1
ATOM 2381 O O . PHE A 1 297 ? -1.615 -3.633 28.544 1.00 97.62 297 PHE A O 1
ATOM 2388 N N . PHE A 1 298 ? 0.112 -3.021 27.226 1.00 98.00 298 PHE A N 1
ATOM 2389 C CA . PHE A 1 298 ? 0.025 -4.156 26.309 1.00 98.00 298 PHE A CA 1
ATOM 2390 C C . PHE A 1 298 ? 0.624 -5.434 26.902 1.00 98.00 298 PHE A C 1
ATOM 2392 O O . PHE A 1 298 ? 0.050 -6.511 26.714 1.00 98.00 298 PHE A O 1
ATOM 2399 N N . GLU A 1 299 ? 1.693 -5.326 27.692 1.00 97.38 299 GLU A N 1
ATOM 2400 C CA . GLU A 1 299 ? 2.293 -6.453 28.409 1.00 97.38 299 GLU A CA 1
ATOM 2401 C C . GLU A 1 299 ? 1.336 -7.037 29.447 1.00 97.38 299 GLU A C 1
ATOM 2403 O O . GLU A 1 299 ? 1.162 -8.257 29.500 1.00 97.38 299 GLU A O 1
ATOM 2408 N N . ALA A 1 300 ? 0.609 -6.189 30.184 1.00 97.38 300 ALA A N 1
ATOM 2409 C CA . ALA A 1 300 ? -0.451 -6.628 31.094 1.00 97.38 300 ALA A CA 1
ATOM 2410 C C . ALA A 1 300 ? -1.591 -7.386 30.380 1.00 97.38 300 ALA A C 1
ATOM 2412 O O . ALA A 1 300 ? -2.357 -8.111 31.014 1.00 97.38 300 ALA A O 1
ATOM 2413 N N . ARG A 1 301 ? -1.703 -7.237 29.054 1.00 96.81 301 ARG A N 1
ATOM 2414 C CA . ARG A 1 301 ? -2.672 -7.921 28.179 1.00 96.81 301 ARG A CA 1
ATOM 2415 C C . ARG A 1 301 ? -2.045 -9.070 27.392 1.00 96.81 301 ARG A C 1
ATOM 2417 O O . ARG A 1 301 ? -2.654 -9.594 26.462 1.00 96.81 301 ARG A O 1
ATOM 2424 N N . GLY A 1 302 ? -0.827 -9.462 27.758 1.00 95.75 302 GLY A N 1
ATOM 2425 C CA . GLY A 1 302 ? -0.115 -10.581 27.163 1.00 95.75 302 GLY A CA 1
ATOM 2426 C C . GLY A 1 302 ? 0.340 -10.334 25.729 1.00 95.75 302 GLY A C 1
ATOM 2427 O O . GLY A 1 302 ? 0.611 -11.303 25.034 1.00 95.75 302 GLY A O 1
ATOM 2428 N N . THR A 1 303 ? 0.427 -9.089 25.261 1.00 96.62 303 THR A N 1
ATOM 2429 C CA . THR A 1 303 ? 0.979 -8.743 23.942 1.00 96.62 303 THR A CA 1
ATOM 2430 C C . THR A 1 303 ? 2.080 -7.686 24.086 1.00 96.62 303 THR A C 1
ATOM 2432 O O . THR A 1 303 ? 2.464 -7.345 25.200 1.00 96.62 303 THR A O 1
ATOM 2435 N N . ARG A 1 304 ? 2.663 -7.216 22.981 1.00 96.88 304 ARG A N 1
ATOM 2436 C CA . ARG A 1 304 ? 3.740 -6.216 22.989 1.00 96.88 304 ARG A CA 1
ATOM 2437 C C . ARG A 1 304 ? 3.612 -5.263 21.816 1.00 96.88 304 ARG A C 1
ATOM 2439 O O . ARG A 1 304 ? 3.146 -5.659 20.747 1.00 96.88 304 ARG A O 1
ATOM 2446 N N . VAL A 1 305 ? 4.090 -4.038 22.012 1.00 97.44 305 VAL A N 1
ATOM 2447 C CA . VAL A 1 305 ? 4.254 -3.070 20.929 1.00 97.44 305 VAL A CA 1
ATOM 2448 C C . VAL A 1 305 ? 5.486 -3.422 20.106 1.00 97.44 305 VAL A C 1
ATOM 2450 O O . VAL A 1 305 ? 6.573 -3.646 20.635 1.00 97.44 305 VAL A O 1
ATOM 2453 N N . THR A 1 306 ? 5.318 -3.465 18.788 1.00 96.81 306 THR A N 1
ATOM 2454 C CA . THR A 1 306 ? 6.415 -3.549 17.824 1.00 96.81 306 THR A CA 1
ATOM 2455 C C . THR A 1 306 ? 6.697 -2.151 17.298 1.00 96.81 306 THR A C 1
ATOM 2457 O O . THR A 1 306 ? 5.883 -1.587 16.571 1.00 96.81 306 THR A O 1
ATOM 2460 N N . ARG A 1 307 ? 7.848 -1.576 17.653 1.00 94.31 307 ARG A N 1
ATOM 2461 C CA . ARG A 1 307 ? 8.289 -0.294 17.086 1.00 94.31 307 ARG A CA 1
ATOM 2462 C C . ARG A 1 307 ? 8.692 -0.471 15.625 1.00 94.31 307 ARG A C 1
ATOM 2464 O O . ARG A 1 307 ? 9.444 -1.392 15.302 1.00 94.31 307 ARG A O 1
ATOM 2471 N N . LEU A 1 308 ? 8.255 0.445 14.765 1.00 92.38 308 LEU A N 1
ATOM 2472 C CA . LEU A 1 308 ? 8.714 0.478 13.381 1.00 92.38 308 LEU A CA 1
ATOM 2473 C C . LEU A 1 308 ? 10.125 1.089 13.286 1.00 92.38 308 LEU A C 1
ATOM 2475 O O . LEU A 1 308 ? 10.414 2.081 13.962 1.00 92.38 308 LEU A O 1
ATOM 2479 N N . PRO A 1 309 ? 11.032 0.529 12.464 1.00 89.75 309 PRO A N 1
ATOM 2480 C CA . PRO A 1 309 ? 12.372 1.081 12.287 1.00 89.75 309 PRO A CA 1
ATOM 2481 C C . PRO A 1 309 ? 12.346 2.547 11.845 1.00 89.75 309 PRO A C 1
ATOM 2483 O O . PRO A 1 309 ? 11.644 2.899 10.901 1.00 89.75 309 PRO A O 1
ATOM 2486 N N . TRP A 1 310 ? 13.144 3.385 12.515 1.00 87.94 310 TRP A N 1
ATOM 2487 C CA . TRP A 1 310 ? 13.266 4.825 12.232 1.00 87.94 310 TRP A CA 1
ATOM 2488 C C . TRP A 1 310 ? 11.938 5.594 12.243 1.00 87.94 310 TRP A C 1
ATOM 2490 O O . TRP A 1 310 ? 11.815 6.621 11.580 1.00 87.94 310 TRP A O 1
ATOM 2500 N N . SER A 1 311 ? 10.965 5.122 13.021 1.00 90.19 311 SER A N 1
ATOM 2501 C CA . SER A 1 311 ? 9.707 5.819 13.251 1.00 90.19 311 SER A CA 1
ATOM 2502 C C . SER A 1 311 ? 9.328 5.800 14.732 1.00 90.19 311 SER A C 1
ATOM 2504 O O . SER A 1 311 ? 9.703 4.921 15.510 1.00 90.19 311 SER A O 1
ATOM 2506 N N . GLU A 1 312 ? 8.581 6.822 15.113 1.00 92.31 312 GLU A N 1
ATOM 2507 C CA . GLU A 1 312 ? 7.819 6.949 16.341 1.00 92.31 312 GLU A CA 1
ATOM 2508 C C . GLU A 1 312 ? 6.569 6.051 16.377 1.00 92.31 312 GLU A C 1
ATOM 2510 O O . GLU A 1 312 ? 5.997 5.887 17.448 1.00 92.31 312 GLU A O 1
ATOM 2515 N N . GLN A 1 313 ? 6.179 5.414 15.271 1.00 95.62 313 GLN A N 1
ATOM 2516 C CA . GLN A 1 313 ? 5.012 4.537 15.233 1.00 95.62 313 GLN A CA 1
ATOM 2517 C C . GLN A 1 313 ? 5.249 3.204 15.964 1.00 95.62 313 GLN A C 1
ATOM 2519 O O . GLN A 1 313 ? 6.324 2.589 15.898 1.00 95.62 313 GLN A O 1
ATOM 2524 N N . GLY A 1 314 ? 4.202 2.723 16.630 1.00 96.75 314 GLY A N 1
ATOM 2525 C CA . GLY A 1 314 ? 4.123 1.401 17.244 1.00 96.75 314 GLY A CA 1
ATOM 2526 C C . GLY A 1 314 ? 2.980 0.586 16.645 1.00 96.75 314 GLY A C 1
ATOM 2527 O O . GLY A 1 314 ? 1.900 1.109 16.401 1.00 96.75 314 GLY A O 1
ATOM 2528 N N . LEU A 1 315 ? 3.201 -0.706 16.427 1.00 98.12 315 LEU A N 1
ATOM 2529 C CA . LEU A 1 315 ? 2.194 -1.641 15.934 1.00 98.12 315 LEU A CA 1
ATOM 2530 C C . LEU A 1 315 ? 1.899 -2.707 16.985 1.00 98.12 315 LEU A C 1
ATOM 2532 O O . LEU A 1 315 ? 2.814 -3.323 17.535 1.00 98.12 315 LEU A O 1
ATOM 2536 N N . VAL A 1 316 ? 0.618 -2.977 17.207 1.00 98.12 316 VAL A N 1
ATOM 2537 C CA . VAL A 1 316 ? 0.149 -4.091 18.031 1.00 98.12 316 VAL A CA 1
ATOM 2538 C C . VAL A 1 316 ? -0.891 -4.878 17.244 1.00 98.12 316 VAL A C 1
ATOM 2540 O O . VAL A 1 316 ? -1.747 -4.294 16.590 1.00 98.12 316 VAL A O 1
ATOM 2543 N N . PHE A 1 317 ? -0.857 -6.205 17.341 1.00 97.88 317 PHE A N 1
ATOM 2544 C CA . PHE A 1 317 ? -1.974 -7.050 16.918 1.00 97.88 317 PHE A CA 1
ATOM 2545 C C . PHE A 1 317 ? -2.738 -7.532 18.147 1.00 97.88 317 PHE A C 1
ATOM 2547 O O . PHE A 1 317 ? -2.133 -7.977 19.134 1.00 97.88 317 PHE A O 1
ATOM 2554 N N . LYS A 1 318 ? -4.068 -7.445 18.087 1.00 97.50 318 LYS A N 1
ATOM 2555 C CA . LYS A 1 318 ? -4.938 -8.020 19.110 1.00 97.50 318 LYS A CA 1
ATOM 2556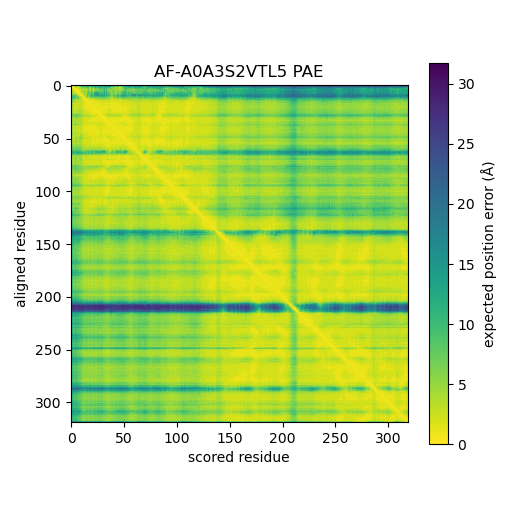 C C . LYS A 1 318 ? -4.749 -9.536 19.148 1.00 97.50 318 LYS A C 1
ATOM 2558 O O . LYS A 1 318 ? -4.787 -10.186 18.106 1.00 97.50 318 LYS A O 1
ATOM 2563 N N . ARG A 1 319 ? -4.519 -10.082 20.342 1.00 91.00 319 ARG A N 1
ATOM 2564 C CA . ARG A 1 319 ? -4.505 -11.532 20.582 1.00 91.00 319 ARG A CA 1
ATOM 2565 C C . ARG A 1 319 ? -5.909 -12.044 20.852 1.00 91.00 319 ARG A C 1
ATOM 2567 O O . ARG A 1 319 ? -6.699 -11.274 21.444 1.00 91.00 319 ARG A O 1
#

Nearest PDB structures (foldseek):
  2br5-assembly1_D  TM=6.374E-01  e=8.419E-05  Streptomyces clavuligerus
  1jqe-assembly1_A  TM=5.800E-01  e=3.104E-04  Homo sapiens
  6ugh-assembly1_A  TM=3.908E-01  e=1.573E-05  Homo sapiens
  2aot-assembly2_B  TM=5.302E-01  e=5.777E-04  Homo sapiens
  3o4f-assembly3_F  TM=5.497E-01  e=1.661E-03  Escherichia coli K-12

Solvent-accessible surface area (backbone atoms only — not comparable to full-atom values): 17409 Å² total; per-residue (Å²): 130,71,73,60,72,87,76,52,70,59,94,71,38,44,59,67,33,50,51,48,52,52,50,58,56,70,74,44,95,52,36,26,31,35,25,26,86,39,66,49,37,55,50,50,42,56,62,42,54,95,39,44,57,34,30,40,30,84,52,61,84,39,31,71,58,80,31,60,61,97,79,32,39,32,33,37,87,87,69,84,78,72,61,61,34,39,35,50,37,25,67,72,34,37,74,77,38,41,24,59,53,32,52,71,62,70,63,45,53,67,51,62,45,63,37,45,74,85,37,79,38,77,87,62,53,34,55,64,51,39,52,47,49,50,70,47,58,55,65,60,87,77,48,45,67,59,91,67,52,73,68,56,49,52,49,50,54,54,44,44,54,58,9,60,72,76,43,82,83,31,20,37,40,35,38,50,36,72,55,29,20,64,53,48,45,52,34,34,45,38,45,74,71,69,57,82,45,48,34,38,43,24,28,39,48,66,70,53,84,87,47,99,79,69,84,40,52,57,69,60,44,51,51,58,42,50,76,52,24,87,43,63,44,79,42,79,36,56,70,61,37,67,76,53,51,68,67,67,67,77,43,23,20,27,37,39,36,49,45,57,83,48,67,62,31,53,48,51,55,60,74,36,39,36,68,68,16,38,36,40,29,48,28,36,60,34,94,87,11,68,48,66,59,56,38,54,58,32,45,78,68,77,43,62,68,44,70,45,87,100,51,36,32,25,38,33,61,38,113

pLDDT: mean 92.89, std 8.35, range [48.03, 98.81]

InterPro domains:
  IPR029063 S-adenosyl-L-methionine-dependent methyltransferase superfamily [G3DSA:3.40.50.150] (115-319)
  IPR029063 S-adenosyl-L-methionine-dependent methyltransferase superfamily [SSF53335] (143-286)

Organism: NCBI:txid2499852

Radius of gyration: 23.97 Å; Cα contacts (8 Å, |Δi|>4): 583; chains: 1; bounding box: 49×52×63 Å

Sequence (319 aa):
M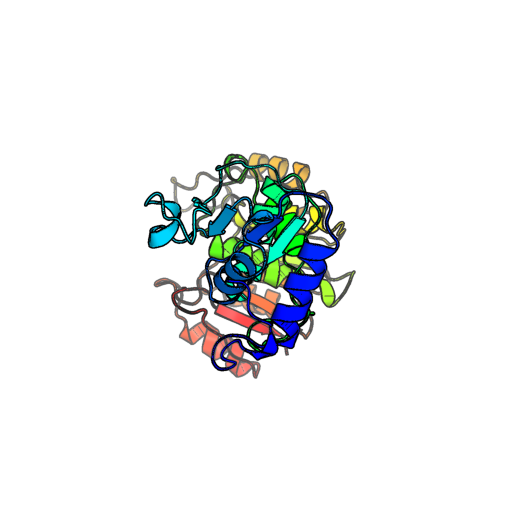SYPVHATPTVFVDHEGLANLIRACDETSGPVVLVGFGEYAKHVINLRPDRIAAVYDPNPLYAGREMRFRGVPVVDIPHRVDAALILGCEYRHLYEYLGRVVRHFGWTRHYYPPRLAYKDTTEIKPYEQEALYHAVLRNEADAPVSMMNPEKIRFLVELLRTGLTLSPEASVLEMGSWQGGSSWFIARTLKYLGQTRTFYMMDLFETHMMDPTATMCTDEIAVRMNEVYDHVEMIVGLVDDPACLARVRGPLCFAHIDLGWQEPGLRFAWDTLLPGAPLLLDNYGHLAAPPWRFDDFFEARGTRVTRLPWSEQGLVFKR

Foldseek 3Di:
DADDLVVDDCQFWPSQQLVVQLVVLVPFDAAEEEEDPGPSVLNSCSHCVVRHQAYEYPPCVFAVPQHDDVNHHYHYPPDDDDHQEYEYQDPVCLAVPSLVVCVSVVNHHYDGDCDTRNDGCPPRDNNVLSVLCCQLVPPLVLAFDDPDDPVVLSVLLVLLVQLCVPDLAAAEEEAPCQQNRSVLSSLQSCVVVVHPHAYEYEDQFVVPPPDPPRPGDPVVSVVSSCVRHVRYDYQHDDLLDPVSLVVDDAAHSEYEYADADDPNNVVSNLVRHDQFHKYKDQQCQPPRHPVVVVQVVVVVVVWGWDDDPPGSMTMTGRD

Secondary structure (DSSP, 8-state):
----GGGS-TTT--HHHHHHHHHHHHT-SS-EEEES-SHHHHHHHHH-GGGEEEEE---HHHHTTT-EETTEEEE-TT-----SEEEE--HHHIIIIIHHHHHHTTS--EE--SEETTEE-TT--HHHHHHHHHHHHTTGGGSPP-SS-HHHHHHHHHHHHHHHTT-SS-EEEEE--TTSHHHHHHHHHHHHTT----EEEEE-GGG-TT-TT----HHHHHHHHHHH-TTEEEEES-TT-HHHHTT--S-EEEEEE-SS--HHHHHHHHHHBPTT-EEEETTTTSTTS-HHHHHHHHHTTT---EEPTTSS-EEEE--

Mean predicted aligned error: 5.22 Å